Protein AF-A0A833ANK3-F1 (afdb_monomer)

Structure (mmCIF, N/CA/C/O backbone):
data_AF-A0A833ANK3-F1
#
_entry.id   AF-A0A833ANK3-F1
#
loop_
_atom_site.group_PDB
_atom_site.id
_atom_site.type_symbol
_atom_site.label_atom_id
_atom_site.label_alt_id
_atom_site.label_comp_id
_atom_site.label_asym_id
_atom_site.label_entity_id
_atom_site.label_seq_id
_atom_site.pdbx_PDB_ins_code
_atom_site.Cartn_x
_atom_site.Cartn_y
_atom_site.Cartn_z
_atom_site.occupancy
_atom_site.B_iso_or_equiv
_atom_site.auth_seq_id
_atom_site.auth_comp_id
_atom_site.auth_asym_id
_atom_site.auth_atom_id
_atom_site.pdbx_PDB_model_num
ATOM 1 N N . MET A 1 1 ? 8.324 -22.628 -19.603 1.00 64.75 1 MET A N 1
ATOM 2 C CA . MET A 1 1 ? 9.453 -21.740 -19.943 1.00 64.75 1 MET A CA 1
ATOM 3 C C . MET A 1 1 ? 9.564 -21.651 -21.459 1.00 64.75 1 MET A C 1
ATOM 5 O O . MET A 1 1 ? 9.600 -22.682 -22.120 1.00 64.75 1 MET A O 1
ATOM 9 N N . GLY A 1 2 ? 9.442 -20.444 -22.014 1.00 59.75 2 GLY A N 1
ATOM 10 C CA . GLY A 1 2 ? 9.205 -20.197 -23.447 1.00 59.75 2 GLY A CA 1
ATOM 11 C C . GLY A 1 2 ? 8.241 -19.030 -23.718 1.00 59.75 2 GLY A C 1
ATOM 12 O O . GLY A 1 2 ? 8.347 -18.381 -24.750 1.00 59.75 2 GLY A O 1
ATOM 13 N N . HIS A 1 3 ? 7.358 -18.760 -22.753 1.00 78.12 3 HIS A N 1
ATOM 14 C CA . HIS A 1 3 ? 6.391 -17.655 -22.706 1.00 78.12 3 HIS A CA 1
ATOM 15 C C . HIS A 1 3 ? 6.520 -16.878 -21.384 1.00 78.12 3 HIS A C 1
ATOM 17 O O . HIS A 1 3 ? 5.526 -16.417 -20.839 1.00 78.12 3 HIS A O 1
ATOM 23 N N . ASN A 1 4 ? 7.726 -16.854 -20.806 1.00 82.81 4 ASN A N 1
ATOM 24 C CA . ASN A 1 4 ? 7.966 -16.143 -19.554 1.00 82.81 4 ASN A CA 1
ATOM 25 C C . ASN A 1 4 ? 8.195 -14.659 -19.839 1.00 82.81 4 ASN A C 1
ATOM 27 O O . ASN A 1 4 ? 8.885 -14.322 -20.803 1.00 82.81 4 ASN A O 1
ATOM 31 N N . HIS A 1 5 ? 7.655 -13.814 -18.976 1.00 89.88 5 HIS A N 1
ATOM 32 C CA . HIS A 1 5 ? 7.837 -12.374 -19.006 1.00 89.88 5 HIS A CA 1
ATOM 33 C C . HIS A 1 5 ? 8.700 -11.948 -17.811 1.00 89.88 5 HIS A C 1
ATOM 35 O O . HIS A 1 5 ? 8.774 -12.634 -16.792 1.00 89.88 5 HIS A O 1
ATOM 41 N N . ASP A 1 6 ? 9.418 -10.839 -17.956 1.00 92.81 6 ASP A N 1
ATOM 42 C CA . ASP A 1 6 ? 10.279 -10.291 -16.911 1.00 92.81 6 ASP A CA 1
ATOM 43 C C . ASP A 1 6 ? 9.497 -9.317 -16.021 1.00 92.81 6 ASP A C 1
ATOM 45 O O . ASP A 1 6 ? 9.832 -8.136 -15.903 1.00 92.81 6 ASP A O 1
ATOM 49 N N . ASP A 1 7 ? 8.435 -9.838 -15.409 1.00 94.19 7 ASP A N 1
ATOM 50 C CA . ASP A 1 7 ? 7.307 -9.090 -14.851 1.00 94.19 7 ASP A CA 1
ATOM 51 C C . ASP A 1 7 ? 7.031 -9.414 -13.375 1.00 94.19 7 ASP A C 1
ATOM 53 O O . ASP A 1 7 ? 5.949 -9.154 -12.850 1.00 94.19 7 ASP A O 1
ATOM 57 N N . THR A 1 8 ? 8.014 -9.952 -12.647 1.00 95.25 8 THR A N 1
ATOM 58 C CA . THR A 1 8 ? 7.846 -10.208 -11.210 1.00 95.25 8 THR A CA 1
ATOM 59 C C . THR A 1 8 ? 7.427 -8.923 -10.487 1.00 95.25 8 THR A C 1
ATOM 61 O O . THR A 1 8 ? 7.939 -7.836 -10.774 1.00 95.25 8 THR A O 1
ATOM 64 N N . ASN A 1 9 ? 6.486 -9.056 -9.549 1.00 96.44 9 ASN A N 1
ATOM 65 C CA . ASN A 1 9 ? 5.798 -7.960 -8.864 1.00 96.44 9 ASN A CA 1
ATOM 66 C C . ASN A 1 9 ? 4.933 -7.055 -9.762 1.00 96.44 9 ASN A C 1
ATOM 68 O O . ASN A 1 9 ? 4.426 -6.061 -9.245 1.00 96.44 9 ASN A O 1
ATOM 72 N N . SER A 1 10 ? 4.705 -7.370 -11.043 1.00 96.88 10 SER A N 1
ATOM 73 C CA . SER A 1 10 ? 3.759 -6.621 -11.882 1.00 96.88 10 SER A CA 1
ATOM 74 C C . SER A 1 10 ? 2.329 -6.678 -11.327 1.00 96.88 10 SER A C 1
ATOM 76 O O . SER A 1 10 ? 1.998 -7.468 -10.436 1.00 96.88 10 SER A O 1
ATOM 78 N N . PHE A 1 11 ? 1.468 -5.794 -11.823 1.00 97.38 11 PHE A N 1
ATOM 79 C CA . PHE A 1 11 ? 0.066 -5.740 -11.441 1.00 97.38 11 PHE A CA 1
ATOM 80 C C . PHE A 1 11 ? -0.829 -5.321 -12.603 1.00 97.38 11 PHE A C 1
ATOM 82 O O . PHE A 1 11 ? -0.463 -4.524 -13.465 1.00 97.38 11 PHE A O 1
ATOM 89 N N . TYR A 1 12 ? -2.077 -5.772 -12.521 1.00 97.12 12 TYR A N 1
ATOM 90 C CA . TYR A 1 12 ? -3.189 -5.289 -13.326 1.00 97.12 12 TYR A CA 1
ATOM 91 C C . TYR A 1 12 ? -4.228 -4.621 -12.433 1.00 97.12 12 TYR A C 1
ATOM 93 O O . TYR A 1 12 ? -4.448 -5.028 -11.288 1.00 97.12 12 TYR A O 1
ATOM 101 N N . ARG A 1 13 ? -4.959 -3.642 -12.972 1.00 97.25 13 ARG A N 1
ATOM 102 C CA . ARG A 1 13 ? -6.137 -3.078 -12.306 1.00 97.25 13 ARG A CA 1
ATOM 103 C C . ARG A 1 13 ? -7.331 -3.062 -13.244 1.00 97.25 13 ARG A C 1
ATOM 105 O O . ARG A 1 13 ? -7.287 -2.438 -14.292 1.00 97.25 13 ARG A O 1
ATOM 112 N N . PHE A 1 14 ? -8.433 -3.667 -12.808 1.00 96.69 14 PHE A N 1
ATOM 113 C CA . PHE A 1 14 ? -9.702 -3.680 -13.536 1.00 96.69 14 PHE A CA 1
ATOM 114 C C . PHE A 1 14 ? -10.856 -3.138 -12.682 1.00 96.69 14 PHE A C 1
ATOM 116 O O . PHE A 1 14 ? -11.035 -3.556 -11.534 1.00 96.69 14 PHE A O 1
ATOM 123 N N . LYS A 1 15 ? -11.658 -2.217 -13.223 1.00 95.81 15 LYS A N 1
ATOM 124 C CA . LYS A 1 15 ? -12.896 -1.713 -12.597 1.00 95.81 15 LYS A CA 1
ATOM 125 C C . LYS A 1 15 ? -13.817 -1.151 -13.677 1.00 95.81 15 LYS A C 1
ATOM 127 O O . LYS A 1 15 ? -13.347 -0.653 -14.692 1.00 95.81 15 LYS A O 1
ATOM 132 N N . GLY A 1 16 ? -15.129 -1.242 -13.461 1.00 94.69 16 GLY A N 1
ATOM 133 C CA . GLY A 1 16 ? -16.107 -0.595 -14.343 1.00 94.69 16 GLY A CA 1
ATOM 134 C C . GLY A 1 16 ? -16.075 -1.103 -15.788 1.00 94.69 16 GLY A C 1
ATOM 135 O O . GLY A 1 16 ? -16.345 -0.337 -16.701 1.00 94.69 16 GLY A O 1
ATOM 136 N N . GLY A 1 17 ? -15.704 -2.370 -16.008 1.00 96.25 17 GLY A N 1
ATOM 137 C CA . GLY A 1 17 ? -15.599 -2.940 -17.355 1.00 96.25 17 GLY A CA 1
ATOM 138 C C . GLY A 1 17 ? -14.311 -2.581 -18.105 1.00 96.25 17 GLY A C 1
ATOM 139 O O . GLY A 1 17 ? -14.187 -2.942 -19.273 1.00 96.25 17 GLY A O 1
ATOM 140 N N . LYS A 1 18 ? -13.362 -1.886 -17.463 1.00 97.31 18 LYS A N 1
ATOM 141 C CA . LYS A 1 18 ? -12.130 -1.395 -18.090 1.00 97.31 18 LYS A CA 1
ATOM 142 C C . LYS A 1 18 ? -10.874 -1.825 -17.350 1.00 97.31 18 LYS A C 1
ATOM 144 O O . LYS A 1 18 ? -10.850 -1.909 -16.119 1.00 97.31 18 LYS A O 1
ATOM 149 N N . TRP A 1 19 ? -9.813 -2.017 -18.127 1.00 96.75 19 TRP A N 1
ATOM 150 C CA . TRP A 1 19 ? -8.451 -2.114 -17.624 1.00 96.75 19 TRP A CA 1
ATOM 151 C C . TRP A 1 19 ? -7.922 -0.711 -17.330 1.00 96.75 19 TRP A C 1
ATOM 153 O O . TRP A 1 19 ? -7.696 0.093 -18.226 1.00 96.75 19 TRP A O 1
ATOM 163 N N . LEU A 1 20 ? -7.790 -0.421 -16.043 1.00 97.75 20 LEU A N 1
ATOM 164 C CA . LEU A 1 20 ? -7.330 0.844 -15.488 1.00 97.75 20 LEU A CA 1
ATOM 165 C C . LEU A 1 20 ? -5.805 0.958 -15.486 1.00 97.75 20 LEU A C 1
ATOM 167 O O . LEU A 1 20 ? -5.268 2.008 -15.814 1.00 97.75 20 LEU A O 1
ATOM 171 N N . ALA A 1 21 ? -5.137 -0.128 -15.106 1.00 97.38 21 ALA A N 1
ATOM 172 C CA . ALA A 1 21 ? -3.721 -0.363 -15.345 1.00 97.38 21 ALA A CA 1
ATOM 173 C C . ALA A 1 21 ? -3.625 -1.722 -16.023 1.00 97.38 21 ALA A C 1
ATOM 175 O O . ALA A 1 21 ? -4.237 -2.694 -15.565 1.00 97.38 21 ALA A O 1
ATOM 176 N N . THR A 1 22 ? -2.912 -1.764 -17.132 1.00 94.69 22 THR A N 1
ATOM 177 C CA . THR A 1 22 ? -2.764 -2.960 -17.956 1.00 94.69 22 THR A CA 1
ATOM 178 C C . THR A 1 22 ? -1.310 -3.117 -18.328 1.00 94.69 22 THR A C 1
ATOM 180 O O . THR A 1 22 ? -0.510 -2.234 -18.078 1.00 94.69 22 THR A O 1
ATOM 183 N N . GLU A 1 23 ? -0.971 -4.234 -18.921 1.00 91.25 23 GLU A N 1
ATOM 184 C CA . GLU A 1 23 ? 0.260 -4.443 -19.666 1.00 91.25 23 GLU A CA 1
ATOM 185 C C . GLU A 1 23 ? -0.141 -5.183 -20.945 1.00 91.25 23 GLU A C 1
ATOM 187 O O . GLU A 1 23 ? -1.311 -5.565 -21.108 1.00 91.25 23 GLU A O 1
ATOM 192 N N . ARG A 1 24 ? 0.768 -5.302 -21.911 1.00 80.56 24 ARG A N 1
ATOM 193 C CA . ARG A 1 24 ? 0.488 -6.067 -23.127 1.00 80.56 24 ARG A CA 1
ATOM 194 C C . ARG A 1 24 ? 1.376 -7.293 -23.159 1.00 80.56 24 ARG A C 1
ATOM 196 O O . ARG A 1 24 ? 2.585 -7.185 -23.291 1.00 80.56 24 ARG A O 1
ATOM 203 N N . GLU A 1 25 ? 0.739 -8.451 -23.125 1.00 77.94 25 GLU A N 1
ATOM 204 C CA . GLU A 1 25 ? 1.410 -9.739 -23.248 1.00 77.94 25 GLU A CA 1
ATOM 205 C C . GLU A 1 25 ? 1.502 -10.161 -24.722 1.00 77.94 25 GLU A C 1
ATOM 207 O O . GLU A 1 25 ? 0.636 -9.837 -25.547 1.00 77.94 25 GLU A O 1
ATOM 212 N N . GLY A 1 26 ? 2.558 -10.889 -25.081 1.00 76.88 26 GLY A N 1
ATOM 213 C CA . GLY A 1 26 ? 2.756 -11.358 -26.447 1.00 76.88 26 GLY A CA 1
ATOM 214 C C . GLY A 1 26 ? 4.197 -11.736 -26.764 1.00 76.88 26 GLY A C 1
ATOM 215 O O . GLY A 1 26 ? 5.122 -11.485 -25.999 1.00 76.88 26 GLY A O 1
ATOM 216 N N . ILE A 1 27 ? 4.389 -12.345 -27.935 1.00 76.00 27 ILE A N 1
ATOM 217 C CA . ILE A 1 27 ? 5.720 -12.721 -28.421 1.00 76.00 27 ILE A CA 1
ATOM 218 C C . ILE A 1 27 ? 6.562 -11.452 -28.616 1.00 76.00 27 ILE A C 1
ATOM 220 O O . ILE A 1 27 ? 6.171 -10.578 -29.389 1.00 76.00 27 ILE A O 1
ATOM 224 N N . GLY A 1 28 ? 7.720 -11.393 -27.952 1.00 79.31 28 GLY A N 1
ATOM 225 C CA . GLY A 1 28 ? 8.652 -10.262 -28.014 1.00 79.31 28 GLY A CA 1
ATOM 226 C C . GLY A 1 28 ? 8.240 -9.046 -27.180 1.00 79.31 28 GLY A C 1
ATOM 227 O O . GLY A 1 28 ? 8.749 -7.961 -27.435 1.00 79.31 28 GLY A O 1
ATOM 228 N N . LEU A 1 29 ? 7.291 -9.208 -26.249 1.00 86.12 29 LEU A N 1
ATOM 229 C CA . LEU A 1 29 ? 6.847 -8.184 -25.289 1.00 86.12 29 LEU A CA 1
ATOM 230 C C . LEU A 1 29 ? 7.138 -8.617 -23.851 1.00 86.12 29 LEU A C 1
ATOM 232 O O . LEU A 1 29 ? 6.321 -8.462 -22.952 1.00 86.12 29 LEU A O 1
ATOM 236 N N . ASP A 1 30 ? 8.273 -9.267 -23.676 1.00 88.88 30 ASP A N 1
ATOM 237 C CA . ASP A 1 30 ? 8.653 -10.015 -22.490 1.00 88.88 30 ASP A CA 1
ATOM 238 C C . ASP A 1 30 ? 9.669 -9.275 -21.611 1.00 88.88 30 ASP A C 1
ATOM 240 O O . ASP A 1 30 ? 10.015 -9.752 -20.530 1.00 88.88 30 ASP A O 1
ATOM 244 N N . GLU A 1 31 ? 10.114 -8.103 -22.062 1.00 92.06 31 GLU A N 1
ATOM 245 C CA . GLU A 1 31 ? 11.032 -7.220 -21.355 1.00 92.06 31 GLU A CA 1
ATOM 246 C C . GLU A 1 31 ? 10.314 -6.399 -20.275 1.00 92.06 31 GLU A C 1
ATOM 248 O O . GLU A 1 31 ? 9.248 -5.825 -20.496 1.00 92.06 31 GLU A O 1
ATOM 253 N N . THR A 1 32 ? 10.959 -6.256 -19.115 1.00 95.50 32 THR A N 1
ATOM 254 C CA . THR A 1 32 ? 10.437 -5.564 -17.921 1.00 95.50 32 THR A CA 1
ATOM 255 C C . THR A 1 32 ? 9.866 -4.177 -18.177 1.00 95.50 32 THR A C 1
ATOM 257 O O . THR A 1 32 ? 8.938 -3.766 -17.486 1.00 95.50 32 THR A O 1
ATOM 260 N N . HIS A 1 33 ? 10.408 -3.440 -19.148 1.00 95.12 33 HIS A N 1
ATOM 261 C CA . HIS A 1 33 ? 9.977 -2.070 -19.394 1.00 95.12 33 HIS A CA 1
ATOM 262 C C . HIS A 1 33 ? 8.506 -1.978 -19.836 1.00 95.12 33 HIS A C 1
ATOM 264 O O . HIS A 1 33 ? 7.890 -0.955 -19.564 1.00 95.12 33 HIS A O 1
ATOM 270 N N . GLY A 1 34 ? 7.949 -3.046 -20.429 1.00 94.56 34 GLY A N 1
ATOM 271 C CA . GLY A 1 34 ? 6.541 -3.150 -20.829 1.00 94.56 34 GLY A CA 1
ATOM 272 C C . GLY A 1 34 ? 5.591 -3.635 -19.724 1.00 94.56 34 GLY A C 1
ATOM 273 O O . GLY A 1 34 ? 4.421 -3.905 -20.004 1.00 94.56 34 GLY A O 1
ATOM 274 N N . HIS A 1 35 ? 6.080 -3.757 -18.485 1.00 96.44 35 HIS A N 1
ATOM 275 C CA . HIS A 1 35 ? 5.351 -4.298 -17.337 1.00 96.44 35 HIS A CA 1
ATOM 276 C C . HIS A 1 35 ? 5.207 -3.277 -16.204 1.00 96.44 35 HIS A C 1
ATOM 278 O O . HIS A 1 35 ? 6.014 -2.359 -16.050 1.00 96.44 35 HIS A O 1
ATOM 284 N N . ASN A 1 36 ? 4.182 -3.437 -15.364 1.00 97.69 36 ASN A N 1
ATOM 285 C CA . ASN A 1 36 ? 3.890 -2.519 -14.254 1.00 97.69 36 ASN A CA 1
ATOM 286 C C . ASN A 1 36 ? 4.770 -2.798 -13.020 1.00 97.69 36 ASN A C 1
ATOM 288 O O . ASN A 1 36 ? 4.296 -3.152 -11.935 1.00 97.69 36 ASN A O 1
ATOM 292 N N . THR A 1 37 ? 6.083 -2.677 -13.191 1.00 97.38 37 THR A N 1
ATOM 293 C CA . THR A 1 37 ? 7.108 -3.053 -12.205 1.00 97.38 37 THR A CA 1
ATOM 294 C C . THR A 1 37 ? 8.236 -2.007 -12.166 1.00 97.38 37 THR A C 1
ATOM 296 O O . THR A 1 37 ? 7.964 -0.819 -12.340 1.00 97.38 37 THR A O 1
ATOM 299 N N . LEU A 1 38 ? 9.471 -2.399 -11.849 1.00 98.19 38 LEU A N 1
ATOM 300 C CA . LEU A 1 38 ? 10.621 -1.507 -11.679 1.00 98.19 38 LEU A CA 1
ATOM 301 C C . LEU A 1 38 ? 11.673 -1.698 -12.786 1.00 98.19 38 LEU A C 1
ATOM 303 O O . LEU A 1 38 ? 11.928 -2.820 -13.214 1.00 98.19 38 LEU A O 1
ATOM 307 N N . LEU A 1 39 ? 12.345 -0.615 -13.185 1.00 98.44 39 LEU A N 1
ATOM 308 C CA . LEU A 1 39 ? 13.675 -0.669 -13.811 1.00 98.44 39 LEU A CA 1
ATOM 309 C C . LEU A 1 39 ? 14.718 -0.130 -12.834 1.00 98.44 39 LEU A C 1
ATOM 311 O O . LEU A 1 39 ? 14.436 0.788 -12.058 1.00 98.44 39 LEU A O 1
ATOM 315 N N . ILE A 1 40 ? 15.926 -0.688 -12.900 1.00 98.62 40 ILE A N 1
ATOM 316 C CA . ILE A 1 40 ? 17.071 -0.264 -12.088 1.00 98.62 40 ILE A CA 1
ATOM 317 C C . ILE A 1 40 ? 18.257 -0.021 -13.017 1.00 98.62 40 ILE A C 1
ATOM 319 O O . ILE A 1 40 ? 18.628 -0.907 -13.781 1.00 98.62 40 ILE A O 1
ATOM 323 N N . ASP A 1 41 ? 18.826 1.185 -13.004 1.00 98.38 41 ASP A N 1
ATOM 324 C CA . ASP A 1 41 ? 19.857 1.630 -13.957 1.00 98.38 41 ASP A CA 1
ATOM 325 C C . ASP A 1 41 ? 19.446 1.463 -15.433 1.00 98.38 41 ASP A C 1
ATOM 327 O O . ASP A 1 41 ? 20.267 1.157 -16.301 1.00 98.38 41 ASP A O 1
ATOM 331 N N . GLY A 1 42 ? 18.149 1.623 -15.721 1.00 97.25 42 GLY A N 1
ATOM 332 C CA . GLY A 1 42 ? 17.562 1.371 -17.041 1.00 97.25 42 GLY A CA 1
ATOM 333 C C . GLY A 1 42 ? 17.528 -0.108 -17.448 1.00 97.25 42 GLY A C 1
ATOM 334 O O . GLY A 1 42 ? 17.177 -0.418 -18.585 1.00 97.25 42 GLY A O 1
ATOM 335 N N . GLN A 1 43 ? 17.889 -1.026 -16.548 1.00 97.50 43 GLN A N 1
ATOM 336 C CA . GLN A 1 43 ? 17.875 -2.467 -16.775 1.00 97.50 43 GLN A CA 1
ATOM 337 C C . GLN A 1 43 ? 16.620 -3.106 -16.171 1.00 97.50 43 GLN A C 1
ATOM 339 O O . GLN A 1 43 ? 16.171 -2.745 -15.079 1.00 97.50 43 GLN A O 1
ATOM 344 N N . GLY A 1 44 ? 16.069 -4.076 -16.903 1.00 95.81 44 GLY A N 1
ATOM 345 C CA . GLY A 1 44 ? 14.973 -4.928 -16.453 1.00 95.81 44 GLY A CA 1
ATOM 346 C C . GLY A 1 44 ? 15.425 -6.059 -15.534 1.00 95.81 44 GLY A C 1
ATOM 347 O O . GLY A 1 44 ? 16.575 -6.120 -15.100 1.00 95.81 44 GLY A O 1
ATOM 348 N N . GLN A 1 45 ? 14.508 -6.974 -15.249 1.00 95.69 45 GLN A N 1
ATOM 349 C CA . GLN A 1 45 ? 14.767 -8.161 -14.450 1.00 95.69 45 GLN A CA 1
ATOM 350 C C . GLN A 1 45 ? 15.686 -9.148 -15.179 1.00 95.69 45 GLN A C 1
ATOM 352 O O . GLN A 1 45 ? 15.804 -9.162 -16.401 1.00 95.69 45 GLN A O 1
ATOM 357 N N . TYR A 1 46 ? 16.346 -9.993 -14.395 1.00 92.56 46 TYR A N 1
ATOM 358 C CA . TYR A 1 46 ? 17.250 -11.028 -14.847 1.00 92.56 46 TYR A CA 1
ATOM 359 C C . TYR A 1 46 ? 16.551 -11.978 -15.815 1.00 92.56 46 TYR A C 1
ATOM 361 O O . TYR A 1 46 ? 15.609 -12.689 -15.453 1.00 92.56 46 TYR A O 1
ATOM 369 N N . ARG A 1 47 ? 17.108 -12.065 -17.018 1.00 87.19 47 ARG A N 1
ATOM 370 C CA . ARG A 1 47 ? 16.770 -13.075 -18.009 1.00 87.19 47 ARG A CA 1
ATOM 371 C C . ARG A 1 47 ? 18.037 -13.812 -18.437 1.00 87.19 47 ARG A C 1
ATOM 373 O O . ARG A 1 47 ? 19.007 -13.158 -18.830 1.00 87.19 47 ARG A O 1
ATOM 380 N N . PRO A 1 48 ? 18.049 -15.152 -18.403 1.00 81.75 48 PRO A N 1
ATOM 381 C CA . PRO A 1 48 ? 19.169 -15.914 -18.932 1.00 81.75 48 PRO A CA 1
ATOM 382 C C . PRO A 1 48 ? 19.347 -15.704 -20.446 1.00 81.75 48 PRO A C 1
ATOM 384 O O . PRO A 1 48 ? 18.382 -15.686 -21.212 1.00 81.75 48 PRO A O 1
ATOM 387 N N . VAL A 1 49 ? 20.599 -15.501 -20.874 1.00 73.06 49 VAL A N 1
ATOM 388 C CA . VAL A 1 49 ? 20.966 -15.098 -22.250 1.00 73.06 49 VAL A CA 1
ATOM 389 C C . VAL A 1 49 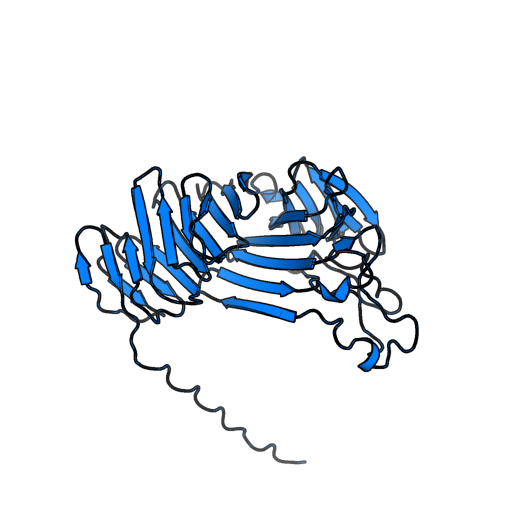? 20.874 -16.264 -23.242 1.00 73.06 49 VAL A C 1
ATOM 391 O O . VAL A 1 49 ? 20.607 -16.061 -24.426 1.00 73.06 49 VAL A O 1
ATOM 394 N N . ALA A 1 50 ? 21.088 -17.490 -22.770 1.00 66.06 50 ALA A N 1
ATOM 395 C CA . ALA A 1 50 ? 20.930 -18.717 -23.538 1.00 66.06 50 ALA A CA 1
ATOM 396 C C . ALA A 1 50 ? 19.819 -19.555 -22.888 1.00 66.06 50 ALA A C 1
ATOM 398 O O . ALA A 1 50 ? 19.425 -19.276 -21.772 1.00 66.06 50 ALA A O 1
ATOM 399 N N . HIS A 1 51 ? 19.232 -20.512 -23.606 1.00 64.75 51 HIS A N 1
ATOM 400 C CA . HIS A 1 51 ? 18.383 -21.544 -22.996 1.00 64.75 51 HIS A CA 1
ATOM 401 C C . HIS A 1 51 ? 17.274 -21.077 -22.021 1.00 64.75 51 HIS A C 1
ATOM 403 O O . HIS A 1 51 ? 16.897 -21.830 -21.134 1.00 64.75 51 HIS A O 1
ATOM 409 N N . TYR A 1 52 ? 16.619 -19.925 -22.249 1.00 66.50 52 TYR A N 1
ATOM 410 C CA . TYR A 1 52 ? 15.459 -19.427 -21.463 1.00 66.50 52 TYR A CA 1
ATOM 411 C C . TYR A 1 52 ? 14.250 -20.397 -21.367 1.00 66.50 52 TYR A C 1
ATOM 413 O O . TYR A 1 52 ? 13.207 -20.083 -20.787 1.00 66.50 52 TYR A O 1
ATOM 421 N N . ARG A 1 53 ? 14.350 -21.569 -22.000 1.00 71.06 53 ARG A N 1
ATOM 422 C CA . ARG A 1 53 ? 13.403 -22.686 -21.948 1.00 71.06 53 ARG A CA 1
ATOM 423 C C . ARG A 1 53 ? 13.776 -23.738 -20.897 1.00 71.06 53 ARG A C 1
ATOM 425 O O . ARG A 1 53 ? 12.956 -24.611 -20.627 1.00 71.06 53 ARG A O 1
ATOM 432 N N . GLU A 1 54 ? 14.969 -23.659 -20.322 1.00 76.31 54 GLU A N 1
ATOM 433 C CA . GLU A 1 54 ? 15.502 -24.568 -19.313 1.00 76.31 54 GLU A CA 1
ATOM 434 C C . GLU A 1 54 ? 15.270 -23.960 -17.926 1.00 76.31 54 GLU A C 1
ATOM 436 O O . GLU A 1 54 ? 15.577 -22.795 -17.682 1.00 76.31 54 GLU A O 1
ATOM 441 N N . ALA A 1 55 ? 14.642 -24.725 -17.030 1.00 76.25 55 ALA A N 1
ATOM 442 C CA . ALA A 1 55 ? 14.249 -24.232 -15.709 1.00 76.25 55 ALA A CA 1
ATOM 443 C C . ALA A 1 55 ? 15.462 -23.954 -14.806 1.00 76.25 55 ALA A C 1
ATOM 445 O O . ALA A 1 55 ? 15.432 -23.006 -14.026 1.00 76.25 55 ALA A O 1
ATOM 446 N N . ASP A 1 56 ? 16.529 -24.739 -14.960 1.00 81.62 56 ASP A N 1
ATOM 447 C CA . ASP A 1 56 ? 17.731 -24.681 -14.122 1.00 81.62 56 ASP A CA 1
ATOM 448 C C . ASP A 1 56 ? 18.435 -23.315 -14.205 1.00 81.62 56 ASP A C 1
ATOM 450 O O . ASP A 1 56 ? 19.034 -22.862 -13.234 1.00 81.62 56 ASP A O 1
ATOM 454 N N . GLU A 1 57 ? 18.310 -22.594 -15.325 1.00 77.62 57 GLU A N 1
ATOM 455 C CA . GLU A 1 57 ? 18.900 -21.254 -15.464 1.00 77.62 57 GLU A CA 1
ATOM 456 C C . GLU A 1 57 ? 18.160 -20.168 -14.663 1.00 77.62 57 GLU A C 1
ATOM 458 O O . GLU A 1 57 ? 18.709 -19.095 -14.406 1.00 77.62 57 GLU A O 1
ATOM 463 N N . PHE A 1 58 ? 16.927 -20.442 -14.233 1.00 80.06 58 PHE A N 1
ATOM 464 C CA . PHE A 1 58 ? 16.146 -19.546 -13.381 1.00 80.06 58 PHE A CA 1
ATOM 465 C C . PHE A 1 58 ? 16.265 -19.897 -11.898 1.00 80.06 58 PHE A C 1
ATOM 467 O O . PHE A 1 58 ? 15.773 -19.133 -11.062 1.00 80.06 58 PHE A O 1
ATOM 474 N N . GLU A 1 59 ? 16.943 -20.996 -11.550 1.00 85.56 59 GLU A N 1
ATOM 475 C CA . GLU A 1 59 ? 17.079 -21.435 -10.167 1.00 85.56 59 GLU A CA 1
ATOM 476 C C . GLU A 1 59 ? 17.705 -20.329 -9.301 1.00 85.56 59 GLU A C 1
ATOM 478 O O . GLU A 1 59 ? 18.752 -19.743 -9.607 1.00 85.56 59 GLU A O 1
ATOM 483 N N . GLY A 1 60 ? 17.009 -19.992 -8.215 1.00 86.06 60 GLY A N 1
ATOM 484 C CA . GLY A 1 60 ? 17.418 -18.926 -7.305 1.00 86.06 60 GLY A CA 1
ATOM 485 C C . GLY A 1 60 ? 17.276 -17.511 -7.872 1.00 86.06 60 GLY A C 1
ATOM 486 O O . GLY A 1 60 ? 17.774 -16.579 -7.248 1.00 86.06 60 GLY A O 1
ATOM 487 N N . SER A 1 61 ? 16.621 -17.329 -9.025 1.00 87.56 61 SER A N 1
ATOM 488 C CA . SER A 1 61 ? 16.261 -16.010 -9.567 1.00 87.56 61 SER A CA 1
ATOM 489 C C . SER A 1 61 ? 14.816 -15.606 -9.267 1.00 87.56 61 SER A C 1
ATOM 491 O O . SER A 1 61 ? 14.509 -14.421 -9.328 1.00 87.56 61 SER A O 1
ATOM 493 N N . ASP A 1 62 ? 13.947 -16.559 -8.922 1.00 87.81 62 ASP A N 1
ATOM 494 C CA . ASP A 1 62 ? 12.509 -16.330 -8.779 1.00 87.81 62 ASP A CA 1
ATOM 495 C C . ASP A 1 62 ? 12.158 -15.309 -7.692 1.00 87.81 62 ASP A C 1
ATOM 497 O O . ASP A 1 62 ? 12.789 -15.232 -6.630 1.00 87.81 62 ASP A O 1
ATOM 501 N N . GLY A 1 63 ? 11.094 -14.550 -7.954 1.00 92.69 63 GLY A N 1
ATOM 502 C CA . GLY A 1 63 ? 10.387 -13.837 -6.902 1.00 92.69 63 GLY A CA 1
ATOM 503 C C . GLY A 1 63 ? 9.465 -14.765 -6.119 1.00 92.69 63 GLY A C 1
ATOM 504 O O . GLY A 1 63 ? 9.087 -15.840 -6.583 1.00 92.69 63 GLY A O 1
ATOM 505 N N . PHE A 1 64 ? 9.069 -14.345 -4.922 1.00 95.38 64 PHE A N 1
ATOM 506 C CA . PHE A 1 64 ? 8.160 -15.128 -4.090 1.00 95.38 64 PHE A CA 1
ATOM 507 C C . PHE A 1 64 ? 7.265 -14.243 -3.231 1.00 95.38 64 PHE A C 1
ATOM 509 O O . PHE A 1 64 ? 7.653 -13.165 -2.778 1.00 95.38 64 PHE A O 1
ATOM 516 N N . ILE A 1 65 ? 6.057 -14.738 -2.971 1.00 97.56 65 ILE A N 1
ATOM 517 C CA . ILE A 1 65 ? 5.131 -14.131 -2.017 1.00 97.56 65 ILE A CA 1
ATOM 518 C C . ILE A 1 65 ? 5.677 -14.368 -0.607 1.00 97.56 65 ILE A C 1
ATOM 520 O O . ILE A 1 65 ? 5.906 -15.506 -0.202 1.00 97.56 65 ILE A O 1
ATOM 524 N N . GLN A 1 66 ? 5.870 -13.290 0.144 1.00 95.75 66 GLN A N 1
ATOM 525 C CA . GLN A 1 66 ? 6.346 -13.321 1.525 1.00 95.75 66 GLN A CA 1
ATOM 526 C C . GLN A 1 66 ? 5.184 -13.460 2.510 1.00 95.75 66 GLN A C 1
ATOM 528 O O . GLN A 1 66 ? 5.271 -14.216 3.478 1.00 95.75 66 GLN A O 1
ATOM 533 N N . ARG A 1 67 ? 4.088 -12.730 2.276 1.00 95.12 67 ARG A N 1
ATOM 534 C CA . ARG A 1 67 ? 2.932 -12.698 3.177 1.00 95.12 67 ARG A CA 1
ATOM 535 C C . ARG A 1 67 ? 1.664 -12.356 2.412 1.00 95.12 67 ARG A C 1
ATOM 537 O O . ARG A 1 67 ? 1.687 -11.572 1.470 1.00 95.12 67 ARG A O 1
ATOM 544 N N . THR A 1 68 ? 0.548 -12.912 2.867 1.00 97.00 68 THR A N 1
ATOM 545 C CA . THR A 1 68 ? -0.793 -12.462 2.495 1.00 97.00 68 THR A CA 1
ATOM 546 C C . THR A 1 68 ? -1.641 -12.300 3.747 1.00 97.00 68 THR A C 1
ATOM 548 O O . THR A 1 68 ? -1.399 -12.963 4.759 1.00 97.00 68 THR A O 1
ATOM 551 N N . ALA A 1 69 ? -2.625 -11.413 3.680 1.00 96.00 69 ALA A N 1
ATOM 552 C CA . ALA A 1 69 ? -3.688 -11.327 4.662 1.00 96.00 69 ALA A CA 1
ATOM 553 C C . ALA A 1 69 ? -4.994 -10.877 4.008 1.00 96.00 69 ALA A C 1
ATOM 555 O O . ALA A 1 69 ? -4.994 -10.103 3.053 1.00 96.00 69 ALA A O 1
ATOM 556 N N . ASN A 1 70 ? -6.106 -11.360 4.552 1.00 95.81 70 ASN A N 1
ATOM 557 C CA . ASN A 1 70 ? -7.451 -11.062 4.087 1.00 95.81 70 ASN A CA 1
ATOM 558 C C . ASN A 1 70 ? -8.359 -10.896 5.306 1.00 95.81 70 ASN A C 1
ATOM 560 O O . ASN A 1 70 ? -8.480 -11.804 6.127 1.00 95.81 70 ASN A O 1
ATOM 564 N N . THR A 1 71 ? -8.986 -9.733 5.425 1.00 96.62 71 THR A N 1
ATOM 565 C CA . THR A 1 71 ? -9.975 -9.431 6.467 1.00 96.62 71 THR A CA 1
ATOM 566 C C . THR A 1 71 ? -11.229 -8.835 5.821 1.00 96.62 71 THR A C 1
ATOM 568 O O . THR A 1 71 ? -11.388 -8.901 4.601 1.00 96.62 71 THR A O 1
ATOM 571 N N . ALA A 1 72 ? -12.171 -8.293 6.597 1.00 96.50 72 ALA A N 1
ATOM 572 C CA . ALA A 1 72 ? -13.443 -7.808 6.056 1.00 96.50 72 ALA A CA 1
ATOM 573 C C . ALA A 1 72 ? -13.279 -6.600 5.121 1.00 96.50 72 ALA A C 1
ATOM 575 O O . ALA A 1 72 ? -13.904 -6.549 4.060 1.00 96.50 72 ALA A O 1
ATOM 576 N N . HIS A 1 73 ? -12.401 -5.662 5.469 1.00 98.12 73 HIS A N 1
ATOM 577 C CA . HIS A 1 73 ? -12.221 -4.407 4.740 1.00 98.12 73 HIS A CA 1
ATOM 578 C C . HIS A 1 73 ? -10.835 -4.249 4.112 1.00 98.12 73 HIS A C 1
ATOM 580 O O . HIS A 1 73 ? -10.638 -3.298 3.357 1.00 98.12 73 HIS A O 1
ATOM 586 N N . PHE A 1 74 ? -9.905 -5.172 4.364 1.00 98.44 74 PHE A N 1
ATOM 587 C CA . PHE A 1 74 ? -8.535 -5.071 3.870 1.00 98.44 74 PHE A CA 1
ATOM 588 C C . PHE A 1 74 ? -8.055 -6.371 3.212 1.00 98.44 74 PHE A C 1
ATOM 590 O O . PHE A 1 74 ? -8.402 -7.476 3.641 1.00 98.44 74 PHE A O 1
ATOM 597 N N . ASP A 1 75 ? -7.243 -6.223 2.164 1.00 98.31 75 ASP A N 1
ATOM 598 C CA . ASP A 1 75 ? -6.311 -7.254 1.696 1.00 98.31 75 ASP A CA 1
ATOM 599 C C . ASP A 1 75 ? -4.892 -6.727 1.808 1.00 98.31 75 ASP A C 1
ATOM 601 O O . ASP A 1 75 ? -4.643 -5.544 1.576 1.00 98.31 75 ASP A O 1
ATOM 605 N N . TYR A 1 76 ? -3.957 -7.622 2.085 1.00 98.31 76 TYR A N 1
ATOM 606 C CA . TYR A 1 76 ? -2.539 -7.327 2.037 1.00 98.31 76 TYR A CA 1
ATOM 607 C C . TYR A 1 76 ? -1.786 -8.443 1.323 1.00 98.31 76 TYR A C 1
ATOM 609 O O . TYR A 1 76 ? -2.071 -9.626 1.523 1.00 98.31 76 TYR A O 1
ATOM 617 N N . ILE A 1 77 ? -0.789 -8.067 0.532 1.00 98.19 77 ILE A N 1
ATOM 618 C CA . ILE A 1 77 ? 0.211 -8.980 -0.015 1.00 98.19 77 ILE A CA 1
ATOM 619 C C . ILE A 1 77 ? 1.583 -8.318 0.031 1.00 98.19 77 ILE A C 1
ATOM 621 O O . ILE A 1 77 ? 1.705 -7.130 -0.254 1.00 98.19 77 ILE A O 1
ATOM 625 N N . SER A 1 78 ? 2.616 -9.087 0.353 1.00 97.75 78 SER A N 1
ATOM 626 C CA . SER A 1 78 ? 4.001 -8.697 0.115 1.00 97.75 78 SER A CA 1
ATOM 627 C C . SER A 1 78 ? 4.739 -9.755 -0.680 1.00 97.75 78 SER A C 1
ATOM 629 O O . SER A 1 78 ? 4.505 -10.956 -0.513 1.00 97.75 78 SER A O 1
ATOM 631 N N . ALA A 1 79 ? 5.623 -9.305 -1.560 1.00 98.25 79 ALA A N 1
ATOM 632 C CA . ALA A 1 79 ? 6.403 -10.159 -2.433 1.00 98.25 79 ALA A CA 1
ATOM 633 C C . ALA A 1 79 ? 7.818 -9.607 -2.633 1.00 98.25 79 ALA A C 1
ATOM 635 O O . ALA A 1 79 ? 8.032 -8.400 -2.784 1.00 98.25 79 ALA A O 1
ATOM 636 N N . ASN A 1 80 ? 8.783 -10.521 -2.656 1.00 98.12 80 ASN A N 1
ATOM 637 C CA . ASN A 1 80 ? 10.189 -10.233 -2.886 1.00 98.12 80 ASN A CA 1
ATOM 638 C C . ASN A 1 80 ? 10.547 -10.523 -4.344 1.00 98.12 80 ASN A C 1
ATOM 640 O O . ASN A 1 80 ? 10.280 -11.616 -4.837 1.00 98.12 80 ASN A O 1
ATOM 644 N N . ALA A 1 81 ? 11.192 -9.562 -4.996 1.00 97.88 81 ALA A N 1
ATOM 645 C CA . ALA A 1 81 ? 11.742 -9.679 -6.341 1.00 97.88 81 ALA A CA 1
ATOM 646 C C . ALA A 1 81 ? 13.268 -9.484 -6.365 1.00 97.88 81 ALA A C 1
ATOM 648 O O . ALA A 1 81 ? 13.834 -9.319 -7.439 1.00 97.88 81 ALA A O 1
ATOM 649 N N . THR A 1 82 ? 13.962 -9.493 -5.219 1.00 97.75 82 THR A N 1
ATOM 650 C CA . THR A 1 82 ? 15.400 -9.162 -5.135 1.00 97.75 82 THR A CA 1
ATOM 651 C C . THR A 1 82 ? 16.233 -9.979 -6.119 1.00 97.75 82 THR A C 1
ATOM 653 O O . THR A 1 82 ? 17.056 -9.434 -6.852 1.00 97.75 82 THR A O 1
ATOM 656 N N . ASN A 1 83 ? 15.997 -11.290 -6.175 1.00 95.94 83 ASN A N 1
ATOM 657 C CA . ASN A 1 83 ? 16.782 -12.195 -7.011 1.00 95.94 83 ASN A CA 1
ATOM 658 C C . ASN A 1 83 ? 16.543 -11.995 -8.516 1.00 95.94 83 ASN A C 1
ATOM 660 O O . ASN A 1 83 ? 17.401 -12.349 -9.327 1.00 95.94 83 ASN A O 1
ATOM 664 N N . ARG A 1 84 ? 15.4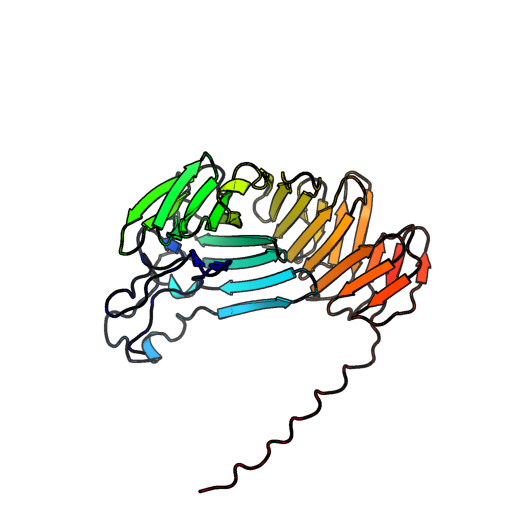36 -11.342 -8.886 1.00 95.75 84 ARG A N 1
ATOM 665 C CA . ARG A 1 84 ? 15.163 -10.896 -10.253 1.00 95.75 84 ARG A CA 1
ATOM 666 C C . ARG A 1 84 ? 15.998 -9.680 -10.644 1.00 95.75 84 ARG A C 1
ATOM 668 O O . ARG A 1 84 ? 15.998 -9.325 -11.806 1.00 95.75 84 ARG A O 1
ATOM 675 N N . TYR A 1 85 ? 16.757 -9.077 -9.733 1.00 96.88 85 TYR A N 1
ATOM 676 C CA . TYR A 1 85 ? 17.709 -7.999 -10.032 1.00 96.88 85 TYR A CA 1
ATOM 677 C C . TYR A 1 85 ? 19.148 -8.379 -9.651 1.00 96.88 85 TYR A C 1
ATOM 679 O O . TYR A 1 85 ? 19.991 -7.513 -9.443 1.00 96.88 85 TYR A O 1
ATOM 687 N N . ARG A 1 86 ? 19.460 -9.682 -9.567 1.00 94.19 86 ARG A N 1
ATOM 688 C CA . ARG A 1 86 ? 20.774 -10.219 -9.151 1.00 94.19 86 ARG A CA 1
ATOM 689 C C . ARG A 1 86 ? 21.972 -9.760 -9.994 1.00 94.19 86 ARG A C 1
ATOM 691 O O . ARG A 1 86 ? 23.111 -9.887 -9.556 1.00 94.19 86 ARG A O 1
ATOM 698 N N . GLN A 1 87 ? 21.727 -9.300 -11.215 1.00 94.50 87 GLN A N 1
ATOM 699 C CA . GLN A 1 87 ? 22.727 -8.738 -12.121 1.00 94.50 87 GLN A CA 1
ATOM 700 C C . GLN A 1 87 ? 23.115 -7.299 -11.758 1.00 94.50 87 GLN A C 1
ATOM 702 O O . GLN A 1 87 ? 24.162 -6.832 -12.201 1.00 94.50 87 GLN A O 1
ATOM 707 N N . ILE A 1 88 ? 22.292 -6.607 -10.965 1.00 97.00 88 ILE A N 1
ATOM 708 C CA . ILE A 1 88 ? 22.557 -5.249 -10.496 1.00 97.00 88 ILE A CA 1
ATOM 709 C C . ILE A 1 88 ? 23.476 -5.325 -9.265 1.00 97.00 88 ILE A C 1
ATOM 711 O O . ILE A 1 88 ? 23.104 -5.948 -8.263 1.00 97.00 88 ILE A O 1
ATOM 715 N N . PRO A 1 89 ? 24.682 -4.727 -9.310 1.00 96.62 89 PRO A N 1
ATOM 716 C CA . PRO A 1 89 ? 25.624 -4.773 -8.197 1.00 96.62 89 PRO A CA 1
ATOM 717 C C . PRO A 1 89 ? 25.030 -4.217 -6.903 1.00 96.62 89 PRO A C 1
ATOM 719 O O . PRO A 1 89 ? 24.308 -3.231 -6.908 1.00 96.62 89 PRO A O 1
ATOM 722 N N . GLY A 1 90 ? 25.338 -4.848 -5.771 1.00 97.12 90 GLY A N 1
ATOM 723 C CA . GLY A 1 90 ? 24.987 -4.312 -4.455 1.00 97.12 90 GLY A CA 1
ATOM 724 C C . GLY A 1 90 ? 23.503 -4.375 -4.073 1.00 97.12 90 GLY A C 1
ATOM 725 O O . GLY A 1 90 ? 23.185 -3.948 -2.963 1.00 97.12 90 GLY A O 1
ATOM 726 N N . MET A 1 91 ? 22.612 -4.917 -4.910 1.00 97.94 91 MET A N 1
ATOM 727 C CA . MET A 1 91 ? 21.185 -5.050 -4.597 1.00 97.94 91 MET A CA 1
ATOM 728 C C . MET A 1 91 ? 20.949 -5.960 -3.379 1.00 97.94 91 MET A C 1
ATOM 730 O O . MET A 1 91 ? 21.488 -7.065 -3.305 1.00 97.94 91 MET A O 1
ATOM 734 N N . LYS A 1 92 ? 20.141 -5.507 -2.412 1.00 97.50 92 LYS A N 1
ATOM 735 C CA . LYS A 1 92 ? 19.843 -6.237 -1.161 1.00 97.50 92 LYS A CA 1
ATOM 736 C C . LYS A 1 92 ? 18.365 -6.566 -1.012 1.00 97.50 92 LYS A C 1
ATOM 738 O O . LYS A 1 92 ? 18.024 -7.659 -0.561 1.00 97.50 92 LYS A O 1
ATOM 743 N N . ALA A 1 93 ? 17.491 -5.638 -1.383 1.00 97.06 93 ALA A N 1
ATOM 744 C CA . ALA A 1 93 ? 16.052 -5.810 -1.268 1.00 97.06 93 ALA A CA 1
ATOM 745 C C . ALA A 1 93 ? 15.339 -5.145 -2.441 1.00 97.06 93 ALA A C 1
ATOM 747 O O . ALA A 1 93 ? 15.62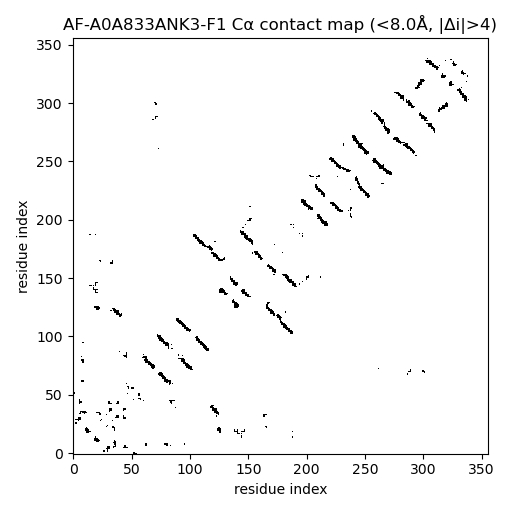4 -3.996 -2.748 1.00 97.06 93 ALA A O 1
ATOM 748 N N . VAL A 1 94 ? 14.392 -5.855 -3.053 1.00 98.25 94 VAL A N 1
ATOM 749 C CA . VAL A 1 94 ? 13.367 -5.285 -3.933 1.00 98.25 94 VAL A CA 1
ATOM 750 C C . VAL A 1 94 ? 12.044 -5.916 -3.516 1.00 98.25 94 VAL A C 1
ATOM 752 O O . VAL A 1 94 ? 11.708 -7.016 -3.954 1.00 98.25 94 VAL A O 1
ATOM 755 N N . ASN A 1 95 ? 11.335 -5.275 -2.591 1.00 98.06 95 ASN A N 1
ATOM 756 C CA . ASN A 1 95 ? 10.074 -5.785 -2.053 1.00 98.06 95 ASN A CA 1
ATOM 757 C C . ASN A 1 95 ? 8.922 -4.893 -2.493 1.00 98.06 95 ASN A C 1
ATOM 759 O O . ASN A 1 95 ? 9.033 -3.676 -2.386 1.00 98.06 95 ASN A O 1
ATOM 763 N N . ARG A 1 96 ? 7.810 -5.503 -2.905 1.00 98.50 96 ARG A N 1
ATOM 764 C CA . ARG A 1 96 ? 6.531 -4.824 -3.116 1.00 98.50 96 ARG A CA 1
ATOM 765 C C . ARG A 1 96 ? 5.555 -5.278 -2.051 1.00 98.50 96 ARG A C 1
ATOM 767 O O . ARG A 1 96 ? 5.330 -6.474 -1.885 1.00 98.50 96 ARG A O 1
ATOM 774 N N . GLU A 1 97 ? 4.942 -4.327 -1.374 1.00 98.19 97 GLU A N 1
ATOM 775 C CA . GLU A 1 97 ? 3.835 -4.535 -0.454 1.00 98.19 97 GLU A CA 1
ATOM 776 C C . GLU A 1 97 ? 2.611 -3.798 -0.990 1.00 98.19 97 GLU A C 1
ATOM 778 O O . GLU A 1 97 ? 2.699 -2.650 -1.422 1.00 98.19 97 GLU A O 1
ATOM 783 N N . VAL A 1 98 ? 1.455 -4.452 -0.977 1.00 98.56 98 VAL A N 1
ATOM 784 C CA . VAL A 1 98 ? 0.204 -3.880 -1.466 1.00 98.56 98 VAL A CA 1
ATOM 785 C C . VAL A 1 98 ? -0.861 -4.035 -0.396 1.00 98.56 98 VAL A C 1
ATOM 787 O O . VAL A 1 98 ? -1.173 -5.153 0.003 1.00 98.56 98 VAL A O 1
ATOM 790 N N . LEU A 1 99 ? -1.441 -2.916 0.038 1.00 98.75 99 LEU A N 1
ATOM 791 C CA . LEU A 1 99 ? -2.622 -2.875 0.899 1.00 98.75 99 LEU A CA 1
ATOM 792 C C . LEU A 1 99 ? -3.825 -2.435 0.063 1.00 98.75 99 LEU A C 1
ATOM 794 O O . LEU A 1 99 ? -3.852 -1.308 -0.429 1.00 98.75 99 LEU A O 1
ATOM 798 N N . PHE A 1 100 ? -4.839 -3.283 -0.074 1.00 98.75 100 PHE A N 1
ATOM 799 C CA . PHE A 1 100 ? -6.126 -2.893 -0.642 1.00 98.75 100 PHE A CA 1
ATOM 800 C C . PHE A 1 100 ? -7.068 -2.470 0.481 1.00 98.75 100 PHE A C 1
ATOM 802 O O . PHE A 1 100 ? -7.476 -3.295 1.295 1.00 98.75 100 PHE A O 1
ATOM 809 N N . VAL A 1 101 ? -7.445 -1.195 0.502 1.00 98.31 101 VAL A N 1
ATOM 810 C CA . VAL A 1 101 ? -8.470 -0.673 1.405 1.00 98.31 101 VAL A CA 1
ATOM 811 C C . VAL A 1 101 ? -9.801 -0.729 0.671 1.00 98.31 101 VAL A C 1
ATOM 813 O O . VAL A 1 101 ? -10.072 0.081 -0.220 1.00 98.31 101 VAL A O 1
ATOM 816 N N . ARG A 1 102 ? -10.621 -1.736 0.982 1.00 97.50 102 ARG A N 1
ATOM 817 C CA . ARG A 1 102 ? -11.815 -2.034 0.191 1.00 97.50 102 ARG A CA 1
ATOM 818 C C . ARG A 1 102 ? -12.925 -1.005 0.400 1.00 97.50 102 ARG A C 1
ATOM 820 O O . ARG A 1 102 ? -13.152 -0.575 1.530 1.00 97.50 102 ARG A O 1
ATOM 827 N N . PRO A 1 103 ? -13.708 -0.722 -0.654 1.00 95.88 103 PRO A N 1
ATOM 828 C CA . PRO A 1 103 ? -13.501 -1.085 -2.065 1.00 95.88 103 PRO A CA 1
ATOM 829 C C . PRO A 1 103 ? -12.689 -0.023 -2.837 1.00 95.88 103 PRO A C 1
ATOM 831 O O . PRO A 1 103 ? -12.723 0.017 -4.071 1.00 95.88 103 PRO A O 1
ATOM 834 N N . ASP A 1 104 ? -12.019 0.876 -2.121 1.00 96.56 104 ASP A N 1
ATOM 835 C CA . ASP A 1 104 ? -11.736 2.223 -2.596 1.00 96.56 104 ASP A CA 1
ATOM 836 C C . ASP A 1 104 ? -10.422 2.315 -3.367 1.00 96.56 104 ASP A C 1
ATOM 838 O O . ASP A 1 104 ? -10.419 2.781 -4.508 1.00 96.56 104 ASP A O 1
ATOM 842 N N . TYR A 1 105 ? -9.311 1.877 -2.770 1.00 98.50 105 TYR A N 1
ATOM 843 C CA . TYR A 1 105 ? -7.975 2.150 -3.304 1.00 98.50 105 TYR A CA 1
ATOM 844 C C . TYR A 1 105 ? -6.916 1.159 -2.832 1.00 98.50 105 TYR A C 1
ATOM 846 O O . TYR A 1 105 ? -7.083 0.480 -1.822 1.00 98.50 105 TYR A O 1
ATOM 854 N N . PHE A 1 106 ? -5.797 1.125 -3.552 1.00 98.75 106 PHE A N 1
ATOM 855 C CA . PHE A 1 106 ? -4.612 0.358 -3.179 1.00 98.75 106 PHE A CA 1
ATOM 856 C C . PHE A 1 106 ? -3.504 1.313 -2.749 1.00 98.75 106 PHE A C 1
ATOM 858 O O . PHE A 1 106 ? -3.315 2.353 -3.377 1.00 98.75 106 PHE A O 1
ATOM 865 N N . LEU A 1 107 ? -2.760 0.949 -1.713 1.00 98.62 107 LEU A N 1
ATOM 866 C CA . LEU A 1 107 ? -1.434 1.494 -1.447 1.00 98.62 107 LEU A CA 1
ATOM 867 C C . LEU A 1 107 ? -0.418 0.487 -1.932 1.00 98.62 107 LEU A C 1
ATOM 869 O O . LEU A 1 107 ? -0.493 -0.680 -1.558 1.00 98.62 107 LEU A O 1
ATOM 873 N N . MET A 1 108 ? 0.514 0.947 -2.747 1.00 98.50 108 MET A N 1
ATOM 874 C CA . MET A 1 108 ? 1.616 0.150 -3.242 1.00 98.50 108 MET A CA 1
ATOM 875 C C . MET A 1 108 ? 2.904 0.752 -2.727 1.00 98.50 108 MET A C 1
ATOM 877 O O . MET A 1 108 ? 3.227 1.902 -3.026 1.00 98.50 108 MET A O 1
ATOM 881 N N . PHE A 1 109 ? 3.573 -0.034 -1.901 1.00 98.25 109 PHE A N 1
ATOM 882 C CA . PHE A 1 109 ? 4.789 0.318 -1.209 1.00 98.25 109 PHE A CA 1
ATOM 883 C C . PHE A 1 109 ? 5.915 -0.564 -1.733 1.00 98.25 109 PHE A C 1
ATOM 885 O O . PHE A 1 109 ? 5.977 -1.751 -1.421 1.00 98.25 109 PHE A O 1
ATOM 892 N N . ASP A 1 110 ? 6.787 0.006 -2.554 1.00 98.25 110 ASP A N 1
ATOM 893 C CA . ASP A 1 110 ? 8.013 -0.653 -2.976 1.00 98.25 110 ASP A CA 1
ATOM 894 C C . ASP A 1 110 ? 9.168 -0.171 -2.096 1.00 98.25 110 ASP A C 1
ATOM 896 O O . ASP A 1 110 ? 9.465 1.024 -2.076 1.00 98.25 110 ASP A O 1
ATOM 900 N N . ASN A 1 111 ? 9.823 -1.091 -1.386 1.00 97.06 111 ASN A N 1
ATOM 901 C CA . ASN A 1 111 ? 11.049 -0.816 -0.642 1.00 97.06 111 ASN A CA 1
ATOM 902 C C . ASN A 1 111 ? 12.238 -1.450 -1.361 1.00 97.06 111 ASN A C 1
ATOM 904 O O . ASN A 1 111 ? 12.301 -2.678 -1.511 1.00 97.06 111 ASN A O 1
ATOM 908 N N . ILE A 1 112 ? 13.173 -0.603 -1.783 1.00 97.88 112 ILE A N 1
ATOM 909 C CA . ILE A 1 112 ? 14.396 -1.011 -2.457 1.00 97.88 112 ILE A CA 1
ATOM 910 C C . ILE A 1 112 ? 15.598 -0.609 -1.610 1.00 97.88 112 ILE A C 1
ATOM 912 O O . ILE A 1 112 ? 15.722 0.547 -1.205 1.00 97.88 112 ILE A O 1
ATOM 916 N N . GLU A 1 113 ? 16.496 -1.562 -1.373 1.00 97.81 113 GLU A N 1
ATOM 917 C CA . GLU A 1 113 ? 17.744 -1.355 -0.639 1.00 97.81 113 GLU A CA 1
ATOM 918 C C . GLU A 1 113 ? 18.931 -1.874 -1.444 1.00 97.81 113 GLU A C 1
ATOM 920 O O . GLU A 1 113 ? 18.933 -3.023 -1.900 1.00 97.81 113 GLU A O 1
ATOM 925 N N . ALA A 1 114 ? 19.980 -1.061 -1.535 1.00 97.94 114 ALA A N 1
ATOM 926 C CA . ALA A 1 114 ? 21.231 -1.417 -2.185 1.00 97.94 114 ALA A CA 1
ATOM 927 C C . ALA A 1 114 ? 22.453 -0.943 -1.380 1.00 97.94 114 ALA A C 1
ATOM 929 O O . ALA A 1 114 ? 22.380 -0.141 -0.447 1.00 97.94 114 ALA A O 1
ATOM 930 N N . GLY A 1 115 ? 23.615 -1.517 -1.684 1.00 97.50 115 GLY A N 1
ATOM 931 C CA . GLY A 1 115 ? 24.911 -1.068 -1.171 1.00 97.50 115 GLY A CA 1
ATOM 932 C C . GLY A 1 115 ? 25.482 0.137 -1.922 1.00 97.50 115 GLY A C 1
ATOM 933 O O . GLY A 1 115 ? 26.369 0.802 -1.391 1.00 97.50 115 GLY A O 1
ATOM 934 N N . GLU A 1 116 ? 24.973 0.412 -3.121 1.00 97.00 116 GLU A N 1
ATOM 935 C CA . GLU A 1 116 ? 25.466 1.420 -4.063 1.00 97.00 116 GLU A CA 1
ATOM 936 C C . GLU A 1 116 ? 24.305 2.295 -4.550 1.00 97.00 116 GLU A C 1
ATOM 938 O O . GLU A 1 116 ? 23.144 1.938 -4.373 1.00 97.00 116 GLU A O 1
ATOM 943 N N . GLN A 1 117 ? 24.604 3.470 -5.111 1.00 98.25 117 GLN A N 1
ATOM 944 C CA . GLN A 1 117 ? 23.574 4.353 -5.664 1.00 98.25 117 GLN A CA 1
ATOM 945 C C . GLN A 1 117 ? 23.148 3.881 -7.055 1.00 98.25 117 GLN A C 1
ATOM 947 O O . GLN A 1 117 ? 24.002 3.735 -7.926 1.00 98.25 117 GLN A O 1
ATOM 952 N N . HIS A 1 118 ? 21.840 3.757 -7.272 1.00 98.62 118 HIS A N 1
ATOM 953 C CA . HIS A 1 118 ? 21.243 3.394 -8.559 1.00 98.62 118 HIS A CA 1
ATOM 954 C C . HIS A 1 118 ? 20.162 4.393 -8.965 1.00 98.62 118 HIS A C 1
ATOM 956 O O . HIS A 1 118 ? 19.616 5.116 -8.120 1.00 98.62 118 HIS A O 1
ATOM 962 N N . SER A 1 119 ? 19.837 4.437 -10.256 1.00 98.50 119 SER A N 1
ATOM 963 C CA . SER A 1 119 ? 18.594 5.054 -10.716 1.00 98.50 119 SER A CA 1
ATOM 964 C C . SER A 1 119 ? 17.456 4.033 -10.680 1.00 98.50 119 SER A C 1
ATOM 966 O O . SER A 1 119 ? 17.651 2.853 -10.963 1.00 98.50 119 SER A O 1
ATOM 968 N N . TYR A 1 120 ? 16.257 4.493 -10.325 1.00 98.75 120 TYR A N 1
ATOM 969 C CA . TYR A 1 120 ? 15.070 3.648 -10.211 1.00 98.75 120 TYR A CA 1
ATOM 970 C C . TYR A 1 120 ? 13.915 4.256 -10.996 1.00 98.75 120 TYR A C 1
ATOM 972 O O . TYR A 1 120 ? 13.680 5.465 -10.916 1.00 98.75 120 TYR A O 1
ATOM 980 N N . GLU A 1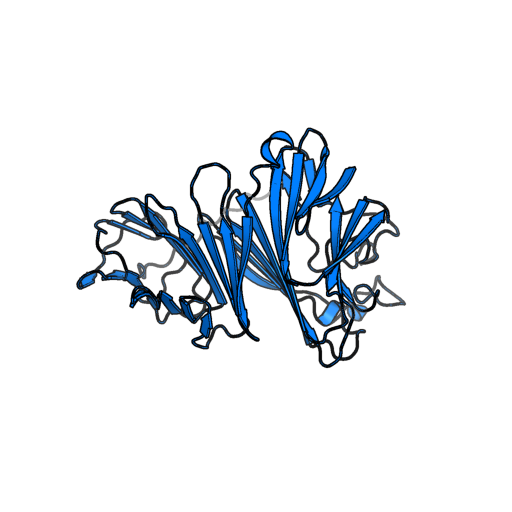 121 ? 13.166 3.425 -11.711 1.00 98.75 121 GLU A N 1
ATOM 981 C CA . GLU A 1 121 ? 11.961 3.823 -12.439 1.00 98.75 121 GLU A CA 1
ATOM 982 C C . GLU A 1 121 ? 10.809 2.903 -12.033 1.00 98.75 121 GLU A C 1
ATOM 984 O O . GLU A 1 121 ? 10.846 1.705 -12.298 1.00 98.75 121 GLU A O 1
ATOM 989 N N . TRP A 1 122 ? 9.781 3.460 -11.398 1.00 98.75 122 TRP A N 1
ATOM 990 C CA . TRP A 1 122 ? 8.523 2.776 -11.116 1.00 98.75 122 TRP A CA 1
ATOM 991 C C . TRP A 1 122 ? 7.557 2.971 -12.281 1.00 98.75 122 TRP A C 1
ATOM 993 O O . TRP A 1 122 ? 7.245 4.113 -12.620 1.00 98.75 122 TRP A O 1
ATOM 1003 N N . ILE A 1 123 ? 7.106 1.881 -12.904 1.00 98.31 123 ILE A N 1
ATOM 1004 C CA . ILE A 1 123 ? 6.372 1.910 -14.173 1.00 98.31 123 ILE A CA 1
ATOM 1005 C C . ILE A 1 123 ? 4.889 1.588 -13.963 1.00 98.31 123 ILE A C 1
ATOM 1007 O O . ILE A 1 123 ? 4.528 0.639 -13.265 1.00 98.31 123 ILE A O 1
ATOM 1011 N N . VAL A 1 124 ? 4.027 2.346 -14.640 1.00 98.31 124 VAL A N 1
ATOM 1012 C CA . VAL A 1 124 ? 2.612 2.014 -14.838 1.00 98.31 124 VAL A CA 1
ATOM 1013 C C . VAL A 1 124 ? 2.188 2.312 -16.269 1.00 98.31 124 VAL A C 1
ATOM 1015 O O . VAL A 1 124 ? 2.512 3.371 -16.809 1.00 98.31 124 VAL A O 1
ATOM 1018 N N . HIS A 1 125 ? 1.416 1.408 -16.863 1.00 98.12 125 HIS A N 1
ATOM 1019 C CA . HIS A 1 125 ? 0.832 1.578 -18.186 1.00 98.12 125 HIS A CA 1
ATOM 1020 C C . HIS A 1 125 ? -0.682 1.762 -18.110 1.00 98.12 125 HIS A C 1
ATOM 1022 O O . HIS A 1 125 ? -1.379 1.199 -17.259 1.00 98.12 125 HIS A O 1
ATOM 1028 N N . PHE A 1 126 ? -1.196 2.543 -19.055 1.00 97.12 126 PHE A N 1
ATOM 1029 C CA . PHE A 1 126 ? -2.602 2.903 -19.178 1.00 97.12 126 PHE A CA 1
ATOM 1030 C C . PHE A 1 126 ? -3.129 2.535 -20.561 1.00 97.12 126 PHE A C 1
ATOM 1032 O O . PHE A 1 126 ? -2.376 2.461 -21.527 1.00 97.12 126 PHE A O 1
ATOM 1039 N N . GLN A 1 127 ? -4.441 2.327 -20.670 1.00 93.62 127 GLN A N 1
ATOM 1040 C CA . GLN A 1 127 ? -5.056 1.901 -21.927 1.00 93.62 127 GLN A CA 1
ATOM 1041 C C . GLN A 1 127 ? -5.060 3.010 -22.993 1.00 93.62 127 GLN A C 1
ATOM 1043 O O . GLN A 1 127 ? -4.767 2.734 -24.153 1.00 93.62 127 GLN A O 1
ATOM 1048 N N . GLU A 1 128 ? -5.428 4.243 -22.625 1.00 94.62 128 GLU A N 1
ATOM 1049 C CA . GLU A 1 128 ? -5.632 5.333 -23.596 1.00 94.62 128 GLU A CA 1
ATOM 1050 C C . GLU A 1 128 ? -4.593 6.452 -23.484 1.00 94.62 128 GLU A C 1
ATOM 1052 O O . GLU A 1 128 ? -4.229 7.060 -24.489 1.00 94.62 128 GLU A O 1
ATOM 1057 N N . GLY A 1 129 ? -4.095 6.730 -22.279 1.00 95.38 129 GLY A N 1
ATOM 1058 C CA . GLY A 1 129 ? -3.115 7.788 -22.048 1.00 95.38 129 GLY A CA 1
ATOM 1059 C C . GLY A 1 129 ? -3.095 8.268 -20.605 1.00 95.38 129 GLY A C 1
ATOM 1060 O O . GLY A 1 129 ? -3.833 7.764 -19.758 1.00 95.38 129 GLY A O 1
ATOM 1061 N N . SER A 1 130 ? -2.265 9.272 -20.334 1.00 97.00 130 SER A N 1
ATOM 1062 C CA . SER A 1 130 ? -2.105 9.843 -19.000 1.00 97.00 130 SER A CA 1
ATOM 1063 C C . SER A 1 130 ? -1.934 11.357 -19.023 1.00 97.00 130 SER A C 1
ATOM 1065 O O . SER A 1 130 ? -1.299 11.897 -19.927 1.00 97.00 130 SER A O 1
ATOM 1067 N N . GLU A 1 131 ? -2.411 12.023 -17.978 1.00 97.38 131 GLU A N 1
ATOM 1068 C CA . GLU A 1 131 ? -2.149 13.438 -17.697 1.00 97.38 131 GLU A CA 1
ATOM 1069 C C . GLU A 1 131 ? -1.474 13.574 -16.327 1.00 97.38 131 GLU A C 1
ATOM 1071 O O . GLU A 1 131 ? -1.726 12.774 -15.426 1.00 97.38 131 GLU A O 1
ATOM 1076 N N . ILE A 1 132 ? -0.616 14.580 -16.155 1.00 97.31 132 ILE A N 1
ATOM 1077 C CA . ILE A 1 132 ? 0.104 14.826 -14.899 1.00 97.31 132 ILE A CA 1
ATOM 1078 C C . ILE A 1 132 ? -0.462 16.089 -14.247 1.00 97.31 132 ILE A C 1
ATOM 1080 O O . ILE A 1 132 ? -0.491 17.155 -14.858 1.00 97.31 132 ILE A O 1
ATOM 1084 N N . GLU A 1 133 ? -0.868 15.974 -12.986 1.00 94.88 133 GLU A N 1
ATOM 1085 C CA . GLU A 1 133 ? -1.370 17.060 -12.147 1.00 94.88 133 GLU A CA 1
ATOM 1086 C C . GLU A 1 133 ? -0.624 17.064 -10.806 1.00 94.88 133 GLU A C 1
ATOM 1088 O O . GLU A 1 133 ? -1.040 16.419 -9.841 1.00 94.88 133 GLU A O 1
ATOM 1093 N N . ASN A 1 134 ? 0.474 17.820 -10.716 1.00 93.38 134 ASN A N 1
ATOM 1094 C CA . ASN A 1 134 ? 1.344 17.855 -9.534 1.00 93.38 134 ASN A CA 1
ATOM 1095 C C . ASN A 1 134 ? 1.855 16.447 -9.164 1.00 93.38 134 ASN A C 1
ATOM 1097 O O . ASN A 1 134 ? 2.579 15.833 -9.941 1.00 93.38 134 ASN A O 1
ATOM 1101 N N . ASN A 1 135 ? 1.471 15.930 -7.993 1.00 96.62 135 ASN A N 1
ATOM 1102 C CA . ASN A 1 135 ? 1.798 14.587 -7.517 1.00 96.62 135 ASN A CA 1
ATOM 1103 C C . ASN A 1 135 ? 0.732 13.538 -7.868 1.00 96.62 135 ASN A C 1
ATOM 1105 O O . ASN A 1 135 ? 0.681 12.484 -7.242 1.00 96.62 135 ASN A O 1
ATOM 1109 N N . TRP A 1 136 ? -0.131 13.820 -8.841 1.00 98.50 136 TRP A N 1
ATOM 1110 C CA . TRP A 1 136 ? -1.097 12.865 -9.364 1.00 98.50 136 TRP A CA 1
ATOM 1111 C C . TRP A 1 136 ? -0.867 12.605 -10.844 1.00 98.50 136 TRP A C 1
ATOM 1113 O O . TRP A 1 136 ? -0.675 13.527 -11.632 1.00 98.50 136 TRP A O 1
ATOM 1123 N N . ILE A 1 137 ? -0.980 11.340 -11.228 1.00 98.62 137 ILE A N 1
ATOM 1124 C CA . ILE A 1 137 ? -1.121 10.918 -12.617 1.00 98.62 137 ILE A CA 1
ATOM 1125 C C . ILE A 1 137 ? -2.575 10.499 -12.817 1.00 98.62 137 ILE A C 1
ATOM 1127 O O . ILE A 1 137 ? -3.119 9.699 -12.053 1.00 98.62 137 ILE A O 1
ATOM 1131 N N . ARG A 1 138 ? -3.210 11.045 -13.847 1.00 98.50 138 ARG A N 1
ATOM 1132 C CA . ARG A 1 138 ? -4.550 10.686 -14.298 1.00 98.50 138 ARG A CA 1
ATOM 1133 C C . ARG A 1 138 ? -4.431 9.731 -15.477 1.00 98.50 138 ARG A C 1
ATOM 1135 O O . ARG A 1 138 ? -4.202 10.174 -16.595 1.00 98.50 138 ARG A O 1
ATOM 1142 N N . GLY A 1 139 ? -4.587 8.437 -15.236 1.00 98.19 139 GLY A N 1
ATOM 1143 C CA . GLY A 1 139 ? -4.626 7.410 -16.272 1.00 98.19 139 GLY A CA 1
ATOM 1144 C C . GLY A 1 139 ? -6.020 7.234 -16.864 1.00 98.19 139 GLY A C 1
ATOM 1145 O O . GLY A 1 139 ? -6.948 6.873 -16.138 1.00 98.19 139 GLY A O 1
ATOM 1146 N N . ASN A 1 140 ? -6.175 7.462 -18.167 1.00 97.06 140 ASN A N 1
ATOM 1147 C CA . ASN A 1 140 ? -7.436 7.284 -18.888 1.00 97.06 140 ASN A CA 1
ATOM 1148 C C . ASN A 1 140 ? -7.582 5.839 -19.390 1.00 97.06 140 ASN A C 1
ATOM 1150 O O . ASN A 1 140 ? -6.671 5.294 -20.022 1.00 97.06 140 ASN A O 1
ATOM 1154 N N . ALA A 1 141 ? -8.744 5.237 -19.123 1.00 95.19 141 ALA A N 1
ATOM 1155 C CA . ALA A 1 141 ? -9.054 3.851 -19.480 1.00 95.19 141 ALA A CA 1
ATOM 1156 C C . ALA A 1 141 ? -10.270 3.692 -20.419 1.00 95.19 141 ALA A C 1
ATOM 1158 O O . ALA A 1 141 ? -10.687 2.565 -20.699 1.00 95.19 141 ALA A O 1
ATOM 1159 N N . GLY A 1 142 ? -10.848 4.800 -20.890 1.00 94.00 142 GLY A N 1
ATOM 1160 C CA . GLY A 1 142 ? -12.076 4.823 -21.689 1.00 94.00 142 GLY A CA 1
ATOM 1161 C C . GLY A 1 142 ? -13.359 4.697 -20.864 1.00 94.00 142 GLY A C 1
ATOM 1162 O O . GLY A 1 142 ? -13.333 4.358 -19.683 1.00 94.00 142 GLY A O 1
ATOM 1163 N N . ASP A 1 143 ? -14.505 4.982 -21.490 1.00 95.31 143 ASP A N 1
ATOM 1164 C CA . ASP A 1 143 ? -15.849 5.003 -20.872 1.00 95.31 143 ASP A CA 1
ATOM 1165 C C . ASP A 1 143 ? -15.877 5.725 -19.514 1.00 95.31 143 ASP A C 1
ATOM 1167 O O . ASP A 1 143 ? -16.388 5.224 -18.509 1.00 95.31 143 ASP A O 1
ATOM 1171 N N . GLU A 1 144 ? -15.251 6.904 -19.489 1.00 96.94 144 GLU A N 1
ATOM 1172 C CA . GLU A 1 144 ? -15.091 7.776 -18.321 1.00 96.94 144 GLU A CA 1
ATOM 1173 C C . GLU A 1 144 ? -14.279 7.181 -17.158 1.00 96.94 144 GLU A C 1
ATOM 1175 O O . GLU A 1 144 ? -14.055 7.894 -16.178 1.00 96.94 144 GLU A O 1
ATOM 1180 N N . GLN A 1 145 ? -13.803 5.934 -17.245 1.00 98.38 145 GLN A N 1
ATOM 1181 C CA . GLN A 1 145 ? -13.028 5.282 -16.193 1.00 98.38 145 GLN A CA 1
ATOM 1182 C C . GLN A 1 145 ? -11.610 5.854 -16.102 1.00 98.38 145 GLN A C 1
ATOM 1184 O O . GLN A 1 145 ? -10.930 6.069 -17.109 1.00 98.38 145 GLN A O 1
ATOM 1189 N N . VAL A 1 146 ? -11.158 6.076 -14.868 1.00 98.38 146 VAL A N 1
ATOM 1190 C CA . VAL A 1 146 ? -9.867 6.694 -14.564 1.00 98.38 146 VAL A CA 1
ATOM 1191 C C . VAL A 1 146 ? -9.148 5.909 -13.474 1.00 98.38 146 VAL A C 1
ATOM 1193 O O . VAL A 1 146 ? -9.743 5.537 -12.458 1.00 98.38 146 VAL A O 1
ATOM 1196 N N . LEU A 1 147 ? -7.841 5.728 -13.642 1.00 98.62 147 LEU A N 1
ATOM 1197 C CA . LEU A 1 147 ? -6.940 5.408 -12.542 1.00 98.62 147 LEU A CA 1
ATOM 1198 C C . LEU A 1 147 ? -6.205 6.667 -12.100 1.00 98.62 147 LEU A C 1
ATOM 1200 O O . LEU A 1 147 ? -5.396 7.207 -12.846 1.00 98.62 147 LEU A O 1
ATOM 1204 N N . GLY A 1 148 ? -6.449 7.124 -10.877 1.00 98.62 148 GLY A N 1
ATOM 1205 C CA . GLY A 1 148 ? -5.527 8.053 -10.239 1.00 98.62 148 GLY A CA 1
ATOM 1206 C C . GLY A 1 148 ? -4.324 7.305 -9.684 1.00 98.62 148 GLY A C 1
ATOM 1207 O O . GLY A 1 148 ? -4.517 6.349 -8.937 1.00 98.62 148 GLY A O 1
ATOM 1208 N N . VAL A 1 149 ? -3.110 7.754 -9.995 1.00 98.81 149 VAL A N 1
ATOM 1209 C CA . VAL A 1 149 ? -1.888 7.341 -9.292 1.00 98.81 149 VAL A CA 1
ATOM 1210 C C . VAL A 1 149 ? -1.377 8.529 -8.487 1.00 98.81 149 VAL A C 1
ATOM 1212 O O . VAL A 1 149 ? -0.873 9.494 -9.057 1.00 98.81 149 VAL A O 1
ATOM 1215 N N . GLY A 1 150 ? -1.579 8.490 -7.172 1.00 98.62 150 GLY A N 1
ATOM 1216 C CA . GLY A 1 150 ? -1.130 9.525 -6.245 1.00 98.62 150 GLY A CA 1
ATOM 1217 C C . GLY A 1 150 ? 0.259 9.196 -5.717 1.00 98.62 150 GLY A C 1
ATOM 1218 O O . GLY A 1 150 ? 0.420 8.204 -5.009 1.00 98.62 150 GLY A O 1
ATOM 1219 N N . ILE A 1 151 ? 1.242 10.025 -6.044 1.00 98.50 151 ILE A N 1
ATOM 1220 C CA . ILE A 1 151 ? 2.643 9.861 -5.658 1.00 98.50 151 ILE A CA 1
ATOM 1221 C C . ILE A 1 151 ? 2.817 10.433 -4.249 1.00 98.50 151 ILE A C 1
ATOM 1223 O O . ILE A 1 151 ? 2.662 11.640 -4.032 1.00 98.50 151 ILE A O 1
ATOM 1227 N N . ILE A 1 152 ? 3.096 9.557 -3.280 1.00 98.00 152 ILE A N 1
ATOM 1228 C CA . ILE A 1 152 ? 3.351 9.929 -1.881 1.00 98.00 152 ILE A CA 1
ATOM 1229 C C . ILE A 1 152 ? 4.855 9.949 -1.605 1.00 98.00 152 ILE A C 1
ATOM 1231 O O . ILE A 1 152 ? 5.345 10.899 -1.006 1.00 98.00 152 ILE A O 1
ATOM 1235 N N . SER A 1 153 ? 5.592 8.928 -2.040 1.00 96.69 153 SER A N 1
ATOM 1236 C CA . SER A 1 153 ? 7.054 8.870 -1.934 1.00 96.69 153 SER A CA 1
ATOM 1237 C C . SER A 1 153 ? 7.637 8.318 -3.238 1.00 96.69 153 SER A C 1
ATOM 1239 O O . SER A 1 153 ? 7.011 7.425 -3.817 1.00 96.69 153 SER A O 1
ATOM 1241 N N . PRO A 1 154 ? 8.786 8.819 -3.726 1.00 96.31 154 PRO A N 1
ATOM 1242 C CA . PRO A 1 154 ? 9.607 9.894 -3.152 1.00 96.31 154 PRO A CA 1
ATOM 1243 C C . PRO A 1 154 ? 8.946 11.280 -3.257 1.00 96.31 154 PRO A C 1
ATOM 1245 O O . PRO A 1 154 ? 8.160 11.538 -4.159 1.00 96.31 154 PRO A O 1
ATOM 1248 N N . GLN A 1 155 ? 9.276 12.197 -2.338 1.00 93.19 155 GLN A N 1
ATOM 1249 C CA . GLN A 1 155 ? 8.757 13.581 -2.348 1.00 93.19 155 GLN A CA 1
ATOM 1250 C C . GLN A 1 155 ? 9.343 14.433 -3.482 1.00 93.19 155 GLN A C 1
ATOM 1252 O O . GLN A 1 155 ? 8.694 15.349 -3.982 1.00 93.19 155 GLN A O 1
ATOM 1257 N N . LYS A 1 156 ? 10.584 14.136 -3.877 1.00 96.19 156 LYS A N 1
ATOM 1258 C CA . LYS A 1 156 ? 11.258 14.740 -5.026 1.00 96.19 156 LYS A CA 1
ATOM 1259 C C . LYS A 1 156 ? 11.397 13.692 -6.105 1.00 96.19 156 LYS A C 1
ATOM 1261 O O . LYS A 1 156 ? 12.148 12.728 -5.940 1.00 96.19 156 LYS A O 1
ATOM 1266 N N . PHE A 1 157 ? 10.666 13.885 -7.188 1.00 97.69 157 PHE A N 1
ATOM 1267 C CA . PHE A 1 157 ? 10.588 12.917 -8.261 1.00 97.69 157 PHE A CA 1
ATOM 1268 C C . PHE A 1 157 ? 10.581 13.597 -9.624 1.00 97.69 157 PHE A C 1
ATOM 1270 O O . PHE A 1 157 ? 10.168 14.745 -9.773 1.00 97.69 157 PHE A O 1
ATOM 1277 N N . SER A 1 158 ? 11.010 12.846 -10.629 1.00 97.94 158 SER A N 1
ATOM 1278 C CA . SER A 1 158 ? 10.785 13.156 -12.031 1.00 97.94 158 SER A CA 1
ATOM 1279 C C . SER A 1 158 ? 9.789 12.163 -12.624 1.00 97.94 158 SER A C 1
ATOM 1281 O O . SER A 1 158 ? 9.626 11.044 -12.128 1.00 97.94 158 SER A O 1
ATOM 1283 N N . ILE A 1 159 ? 9.094 12.603 -13.671 1.00 98.31 159 ILE A N 1
ATOM 1284 C CA . ILE A 1 159 ? 8.182 11.765 -14.442 1.00 98.31 159 ILE A CA 1
ATOM 1285 C C . ILE A 1 159 ? 8.679 11.699 -15.883 1.00 98.31 159 ILE A C 1
ATOM 1287 O O . ILE A 1 159 ? 8.897 12.734 -16.516 1.00 98.31 159 ILE A O 1
ATOM 1291 N N . ASN A 1 160 ? 8.804 10.485 -16.414 1.00 97.81 160 ASN A N 1
ATOM 1292 C CA . ASN A 1 160 ? 8.967 10.236 -17.840 1.00 97.81 160 ASN A CA 1
ATOM 1293 C C . ASN A 1 160 ? 7.700 9.577 -18.390 1.00 97.81 160 ASN A C 1
ATOM 1295 O O . ASN A 1 160 ? 7.186 8.623 -17.813 1.00 97.81 160 ASN A O 1
ATOM 1299 N N . THR A 1 161 ? 7.196 10.081 -19.510 1.00 97.88 161 THR A N 1
ATOM 1300 C CA . THR A 1 161 ? 6.039 9.507 -20.202 1.00 97.88 161 THR A CA 1
ATOM 1301 C C . THR A 1 161 ? 6.443 9.078 -21.595 1.00 97.88 161 THR A C 1
ATOM 1303 O O . THR A 1 161 ? 7.216 9.777 -22.255 1.00 97.88 161 THR A O 1
ATOM 1306 N N . GLY A 1 162 ? 5.856 7.998 -22.084 1.00 96.50 162 GLY A N 1
ATOM 1307 C CA . GLY A 1 162 ? 6.090 7.542 -23.443 1.00 96.50 162 GLY A CA 1
ATOM 1308 C C . GLY A 1 162 ? 5.090 6.484 -23.862 1.00 96.50 162 GLY A C 1
ATOM 1309 O O . GLY A 1 162 ? 4.038 6.317 -23.247 1.00 96.50 162 GLY A O 1
ATOM 1310 N N . VAL A 1 163 ? 5.422 5.803 -24.952 1.00 94.94 163 VAL A N 1
ATOM 1311 C CA . VAL A 1 163 ? 4.654 4.680 -25.480 1.00 94.94 163 VAL A CA 1
ATOM 1312 C C . VAL A 1 163 ? 5.653 3.622 -25.917 1.00 94.94 163 VAL A C 1
ATOM 1314 O O . VAL A 1 163 ? 6.403 3.845 -26.865 1.00 94.94 163 VAL A O 1
ATOM 1317 N N . ASP A 1 164 ? 5.662 2.482 -25.243 1.00 86.94 164 ASP A N 1
ATOM 1318 C CA . ASP A 1 164 ? 6.476 1.312 -25.598 1.00 86.94 164 ASP A CA 1
ATOM 1319 C C . ASP A 1 164 ? 5.623 0.098 -25.972 1.00 86.94 164 ASP A C 1
ATOM 1321 O O . ASP A 1 164 ? 6.147 -0.997 -26.119 1.00 86.94 164 ASP A O 1
ATOM 1325 N N . VAL A 1 165 ? 4.320 0.340 -26.157 1.00 85.00 165 VAL A N 1
ATOM 1326 C CA . VAL A 1 165 ? 3.262 -0.479 -26.771 1.00 85.00 165 VAL A CA 1
ATOM 1327 C C . VAL A 1 165 ? 1.916 0.027 -26.250 1.00 85.00 165 VAL A C 1
ATOM 1329 O O . VAL A 1 165 ? 0.943 0.120 -27.001 1.00 85.00 165 VAL A O 1
ATOM 1332 N N . LEU A 1 166 ? 1.901 0.390 -24.970 1.00 94.19 166 LEU A N 1
ATOM 1333 C CA . LEU A 1 166 ? 0.857 1.143 -24.294 1.00 94.19 166 LEU A CA 1
ATOM 1334 C C . LEU A 1 166 ? 1.452 2.472 -23.810 1.00 94.19 166 LEU A C 1
ATOM 1336 O O . LEU A 1 166 ? 2.666 2.561 -23.614 1.00 94.19 166 LEU A O 1
ATOM 1340 N N . PRO A 1 167 ? 0.635 3.519 -23.627 1.00 96.69 167 PRO A N 1
ATOM 1341 C CA . PRO A 1 167 ? 1.051 4.694 -22.877 1.00 96.69 167 PRO A CA 1
ATOM 1342 C C . PRO A 1 167 ? 1.560 4.305 -21.490 1.00 96.69 167 PRO A C 1
ATOM 1344 O O . PRO A 1 167 ? 0.846 3.644 -20.736 1.00 96.69 167 PRO A O 1
ATOM 1347 N N . TYR A 1 168 ? 2.763 4.752 -21.146 1.00 97.56 168 TYR A N 1
ATOM 1348 C CA . TYR A 1 168 ? 3.365 4.512 -19.843 1.00 97.56 168 TYR A CA 1
ATOM 1349 C C . TYR A 1 168 ? 3.688 5.815 -19.126 1.00 97.56 168 TYR A C 1
ATOM 1351 O O . TYR A 1 168 ? 3.928 6.865 -19.737 1.00 97.56 168 TYR A O 1
ATOM 1359 N N . VAL A 1 169 ? 3.780 5.705 -17.805 1.00 98.38 169 VAL A N 1
ATOM 1360 C CA . VAL A 1 169 ? 4.393 6.698 -16.936 1.00 98.38 169 VAL A CA 1
ATOM 1361 C C . VAL A 1 169 ? 5.428 6.012 -16.056 1.00 98.38 169 VAL A C 1
ATOM 1363 O O . VAL A 1 169 ? 5.148 4.982 -15.446 1.00 98.38 169 VAL A O 1
ATOM 1366 N N . ARG A 1 170 ? 6.624 6.597 -15.992 1.00 98.56 170 ARG A N 1
ATOM 1367 C CA . ARG A 1 170 ? 7.715 6.188 -15.111 1.00 98.56 170 ARG A CA 1
ATOM 1368 C C . ARG A 1 170 ? 7.971 7.265 -14.078 1.00 98.56 170 ARG A C 1
ATOM 1370 O O . ARG A 1 170 ? 8.112 8.435 -14.434 1.00 98.56 170 ARG A O 1
ATOM 1377 N N . ILE A 1 171 ? 8.021 6.861 -12.817 1.00 98.75 171 ILE A N 1
ATOM 1378 C CA . ILE A 1 171 ? 8.298 7.726 -11.672 1.00 98.75 171 ILE A CA 1
ATOM 1379 C C . ILE A 1 171 ? 9.694 7.392 -11.161 1.00 98.75 171 ILE A C 1
ATOM 1381 O O . ILE A 1 171 ? 9.982 6.234 -10.865 1.00 98.75 171 ILE A O 1
ATOM 1385 N N . SER A 1 172 ? 10.539 8.404 -11.001 1.00 98.69 172 SER A N 1
ATOM 1386 C CA . SER A 1 172 ? 11.907 8.235 -10.506 1.00 98.69 172 SER A CA 1
ATOM 1387 C C . SER A 1 172 ? 12.218 9.247 -9.418 1.00 98.69 172 SER A C 1
ATOM 1389 O O . SER A 1 172 ? 11.778 10.390 -9.537 1.00 98.69 172 SER A O 1
ATOM 1391 N N . PRO A 1 173 ? 13.026 8.913 -8.397 1.00 98.38 173 PRO A N 1
ATOM 1392 C CA . PRO A 1 173 ? 13.696 9.933 -7.600 1.00 98.38 173 PRO A CA 1
ATOM 1393 C C . PRO A 1 173 ? 14.469 10.891 -8.516 1.00 98.38 173 PRO A C 1
ATOM 1395 O O . PRO A 1 173 ? 14.989 10.485 -9.555 1.00 98.38 173 PRO A O 1
ATOM 1398 N N . GLU A 1 174 ? 14.577 12.167 -8.143 1.00 97.19 174 GLU A N 1
ATOM 1399 C CA . GLU A 1 174 ? 15.334 13.144 -8.950 1.00 97.19 174 GLU A CA 1
ATOM 1400 C C . GLU A 1 174 ? 16.830 12.818 -9.061 1.00 97.19 174 GLU A C 1
ATOM 1402 O O . GLU A 1 174 ? 17.499 13.331 -9.956 1.00 97.19 174 GLU A O 1
ATOM 1407 N N . GLN A 1 175 ? 17.369 12.024 -8.135 1.00 97.56 175 GLN A N 1
ATOM 1408 C CA . GLN A 1 175 ? 18.785 11.676 -8.058 1.00 97.56 175 GLN A CA 1
ATOM 1409 C C . GLN A 1 175 ? 18.956 10.181 -7.760 1.00 97.56 175 GLN A C 1
ATOM 1411 O O . GLN A 1 175 ? 18.115 9.614 -7.059 1.00 97.56 175 GLN A O 1
ATOM 1416 N N . PRO A 1 176 ? 20.048 9.548 -8.227 1.00 97.94 176 PRO A N 1
ATOM 1417 C CA . PRO A 1 176 ? 20.392 8.187 -7.834 1.00 97.94 176 PRO A CA 1
ATOM 1418 C C . PRO A 1 176 ? 20.527 8.033 -6.316 1.00 97.94 176 PRO A C 1
ATOM 1420 O O . PRO A 1 176 ? 21.072 8.902 -5.630 1.00 97.94 176 PRO A O 1
ATOM 1423 N N . MET A 1 177 ? 20.039 6.915 -5.784 1.00 97.50 177 MET A N 1
ATOM 1424 C CA . MET A 1 177 ? 19.970 6.651 -4.345 1.00 97.50 177 MET A CA 1
ATOM 1425 C C . MET A 1 177 ? 20.332 5.197 -4.047 1.00 97.50 177 MET A C 1
ATOM 1427 O O . MET A 1 177 ? 20.174 4.326 -4.894 1.00 97.50 177 MET A O 1
ATOM 1431 N N . ALA A 1 178 ? 20.837 4.925 -2.843 1.00 97.50 178 ALA A N 1
ATOM 1432 C CA . ALA A 1 178 ? 21.097 3.546 -2.428 1.00 97.50 178 ALA A CA 1
ATOM 1433 C C . ALA A 1 178 ? 19.813 2.837 -1.996 1.00 97.50 178 ALA A C 1
ATOM 1435 O O . ALA A 1 178 ? 19.548 1.718 -2.415 1.00 97.50 178 ALA A O 1
ATOM 1436 N N . ASN A 1 179 ? 18.982 3.528 -1.220 1.00 96.62 179 ASN A N 1
ATOM 1437 C CA . ASN A 1 179 ? 17.691 3.022 -0.780 1.00 96.62 179 ASN A CA 1
ATOM 1438 C C . ASN A 1 179 ? 16.606 3.958 -1.293 1.00 96.62 179 ASN A C 1
ATOM 1440 O O . ASN A 1 179 ? 16.788 5.174 -1.230 1.00 96.62 179 ASN A O 1
ATOM 1444 N N . VAL A 1 180 ? 15.491 3.416 -1.766 1.00 96.25 180 VAL A N 1
ATOM 1445 C CA . VAL A 1 180 ? 14.327 4.202 -2.179 1.00 96.25 180 VAL A CA 1
ATOM 1446 C C . VAL A 1 180 ? 13.052 3.518 -1.711 1.00 96.25 180 VAL A C 1
ATOM 1448 O O . VAL A 1 180 ? 12.925 2.296 -1.760 1.00 96.25 180 VAL A O 1
ATOM 1451 N N . ARG A 1 181 ? 12.089 4.338 -1.294 1.00 96.62 181 ARG A N 1
ATOM 1452 C CA . ARG A 1 181 ? 10.712 3.920 -1.074 1.00 96.62 181 ARG A CA 1
ATOM 1453 C C . ARG A 1 181 ? 9.831 4.575 -2.115 1.00 96.62 181 ARG A C 1
ATOM 1455 O O . ARG A 1 181 ? 9.760 5.802 -2.168 1.00 96.62 181 ARG A O 1
ATOM 1462 N N . PHE A 1 182 ? 9.140 3.769 -2.906 1.00 98.19 182 PHE A N 1
ATOM 1463 C CA . PHE A 1 182 ? 7.997 4.262 -3.656 1.00 98.19 182 PHE A CA 1
ATOM 1464 C C . PHE A 1 182 ? 6.744 3.970 -2.854 1.00 98.19 182 PHE A C 1
ATOM 1466 O O . PHE A 1 182 ? 6.483 2.823 -2.506 1.00 98.19 182 PHE A O 1
ATOM 1473 N N . LEU A 1 183 ? 5.960 5.003 -2.569 1.00 98.38 183 LEU A N 1
ATOM 1474 C CA . LEU A 1 183 ? 4.619 4.837 -2.033 1.00 98.38 183 LEU A CA 1
ATOM 1475 C C . LEU A 1 183 ? 3.644 5.529 -2.971 1.00 98.38 183 LEU A C 1
ATOM 1477 O O . LEU A 1 183 ? 3.647 6.755 -3.083 1.00 98.38 183 LEU A O 1
ATOM 1481 N N . ASN A 1 184 ? 2.805 4.729 -3.619 1.00 98.56 184 ASN A N 1
ATOM 1482 C CA . ASN A 1 184 ? 1.817 5.195 -4.577 1.00 98.56 184 ASN A CA 1
ATOM 1483 C C . ASN A 1 184 ? 0.414 4.748 -4.163 1.00 98.56 184 ASN A C 1
ATOM 1485 O O . ASN A 1 184 ? 0.196 3.599 -3.776 1.00 98.56 184 ASN A O 1
ATOM 1489 N N . VAL A 1 185 ? -0.557 5.650 -4.290 1.00 98.69 185 VAL A N 1
ATOM 1490 C CA . VAL A 1 185 ? -1.983 5.329 -4.181 1.00 98.69 185 VAL A CA 1
ATOM 1491 C C . VAL A 1 185 ? -2.515 5.011 -5.564 1.00 98.69 185 VAL A C 1
ATOM 1493 O O . VAL A 1 185 ? -2.460 5.867 -6.439 1.00 98.69 185 VAL A O 1
ATOM 1496 N N . LEU A 1 186 ? -3.103 3.835 -5.756 1.00 98.81 186 LEU A N 1
ATOM 1497 C CA . LEU A 1 186 ? -3.923 3.552 -6.929 1.00 98.81 186 LEU A CA 1
ATOM 1498 C C . LEU A 1 186 ? -5.395 3.781 -6.575 1.00 98.81 186 LEU A C 1
ATOM 1500 O O . LEU A 1 186 ? -5.981 2.999 -5.823 1.00 98.81 186 LEU A O 1
ATOM 1504 N N . TYR A 1 187 ? -5.992 4.838 -7.130 1.00 98.62 187 TYR A N 1
ATOM 1505 C CA . TYR A 1 187 ? -7.359 5.296 -6.862 1.00 98.62 187 TYR A CA 1
ATOM 1506 C C . TYR A 1 187 ? -8.268 5.165 -8.101 1.00 98.62 187 TYR A C 1
ATOM 1508 O O . TYR A 1 187 ? -8.335 6.070 -8.937 1.00 98.62 187 TYR A O 1
ATOM 1516 N N . PRO A 1 188 ? -8.980 4.035 -8.247 1.00 98.12 188 PRO A N 1
ATOM 1517 C CA . PRO A 1 188 ? -9.984 3.832 -9.286 1.00 98.12 188 PRO A CA 1
ATOM 1518 C C . PRO A 1 188 ? -11.195 4.763 -9.146 1.00 98.12 188 PRO A C 1
ATOM 1520 O O . PRO A 1 188 ? -12.001 4.612 -8.221 1.00 98.12 188 PRO A O 1
ATOM 1523 N N . THR A 1 189 ? -11.398 5.646 -10.118 1.00 97.75 189 THR A N 1
ATOM 1524 C CA . THR A 1 189 ? -12.480 6.638 -10.128 1.00 97.75 189 THR A CA 1
ATOM 1525 C C . THR A 1 189 ? -13.069 6.817 -11.531 1.00 97.75 189 THR A C 1
ATOM 1527 O O . THR A 1 189 ? -12.760 6.066 -12.455 1.00 97.75 189 THR A O 1
ATOM 1530 N N . VAL A 1 190 ? -13.949 7.799 -11.684 1.00 97.94 190 VAL A N 1
ATOM 1531 C CA . VAL A 1 190 ? -14.499 8.239 -12.967 1.00 97.94 190 VAL A CA 1
ATOM 1532 C C . VAL A 1 190 ? -14.129 9.692 -13.231 1.00 97.94 190 VAL A C 1
ATOM 1534 O O . VAL A 1 190 ? -13.825 10.456 -12.314 1.00 97.94 190 VAL A O 1
ATOM 1537 N N . SER A 1 191 ? -14.188 10.091 -14.495 1.00 97.50 191 SER A N 1
ATOM 1538 C CA . SER A 1 191 ? -13.773 11.416 -14.961 1.00 97.50 191 SER A CA 1
ATOM 1539 C C . SER A 1 191 ? -14.529 12.549 -14.263 1.00 97.50 191 SER A C 1
ATOM 1541 O O . SER A 1 191 ? -13.916 13.533 -13.858 1.00 97.50 191 SER A O 1
ATOM 1543 N N . SER A 1 192 ? -15.832 12.378 -14.023 1.00 97.38 192 SER A N 1
ATOM 1544 C CA . SER A 1 192 ? -16.669 13.353 -13.308 1.00 97.38 192 SER A CA 1
ATOM 1545 C C . SER A 1 192 ? -16.317 13.510 -11.822 1.00 97.38 192 SER A C 1
ATOM 1547 O O . SER A 1 192 ? -16.588 14.556 -11.239 1.00 97.38 192 SER A O 1
ATOM 1549 N N . ALA A 1 193 ? -15.673 12.509 -11.214 1.00 97.12 193 ALA A N 1
ATOM 1550 C CA . ALA A 1 193 ? -15.248 12.514 -9.814 1.00 97.12 193 ALA A CA 1
ATOM 1551 C C . ALA A 1 193 ? -13.741 12.790 -9.643 1.00 97.12 193 ALA A C 1
ATOM 1553 O O . ALA A 1 193 ? -13.227 12.763 -8.525 1.00 97.12 193 ALA A O 1
ATOM 1554 N N . TRP A 1 194 ? -13.012 13.078 -10.727 1.00 97.50 194 TRP A N 1
ATOM 1555 C CA . TRP A 1 194 ? -11.563 13.297 -10.681 1.00 97.50 194 TRP A CA 1
ATOM 1556 C C . TRP A 1 194 ? -11.152 14.455 -9.759 1.00 97.50 194 TRP A C 1
ATOM 1558 O O . TRP A 1 194 ? -10.143 14.372 -9.059 1.00 97.50 194 TRP A O 1
ATOM 1568 N N . GLN A 1 195 ? -11.952 15.523 -9.718 1.00 96.12 195 GLN A N 1
ATOM 1569 C CA . GLN A 1 195 ? -11.663 16.709 -8.904 1.00 96.12 195 GLN A CA 1
ATOM 1570 C C . GLN A 1 195 ? -11.876 16.491 -7.396 1.00 96.12 195 GLN A C 1
ATOM 1572 O O . GLN A 1 195 ? -11.438 17.316 -6.605 1.00 96.12 195 GLN A O 1
ATOM 1577 N N . VAL A 1 196 ? -12.508 15.382 -6.990 1.00 96.19 196 VAL A N 1
ATOM 1578 C CA . VAL A 1 196 ? -12.720 15.008 -5.577 1.00 96.19 196 VAL A CA 1
ATOM 1579 C C . VAL A 1 196 ? -11.885 13.790 -5.159 1.00 96.19 196 VAL A C 1
ATOM 1581 O O . VAL A 1 196 ? -12.206 13.107 -4.183 1.00 96.19 196 VAL A O 1
ATOM 1584 N N . LYS A 1 197 ? -10.803 13.505 -5.899 1.00 97.12 197 LYS A N 1
ATOM 1585 C CA . LYS A 1 197 ? -9.786 12.515 -5.517 1.00 97.12 197 LYS A CA 1
ATOM 1586 C C . LYS A 1 197 ? -9.207 12.823 -4.122 1.00 97.12 197 LYS A C 1
ATOM 1588 O O . LYS A 1 197 ? -9.193 13.987 -3.713 1.00 97.12 197 LYS A O 1
ATOM 1593 N N . PRO A 1 198 ? -8.750 11.814 -3.358 1.00 97.56 198 PRO A N 1
ATOM 1594 C CA . PRO A 1 198 ? -8.220 12.051 -2.019 1.00 97.56 198 PRO A CA 1
ATOM 1595 C C . PRO A 1 198 ? -6.996 12.979 -2.045 1.00 97.56 198 PRO A C 1
ATOM 1597 O O . PRO A 1 198 ? -6.186 12.936 -2.969 1.00 97.56 198 PRO A O 1
ATOM 1600 N N . ALA A 1 199 ? -6.828 13.795 -1.003 1.00 97.44 199 ALA A N 1
ATOM 1601 C CA . ALA A 1 199 ? -5.523 14.394 -0.723 1.00 97.44 199 ALA A CA 1
ATOM 1602 C C . ALA A 1 199 ? -4.610 13.316 -0.134 1.00 97.44 199 ALA A C 1
ATOM 1604 O O . ALA A 1 199 ? -5.044 12.570 0.742 1.00 97.44 199 ALA A O 1
ATOM 1605 N N . VAL A 1 200 ? -3.366 13.251 -0.603 1.00 97.69 200 VAL A N 1
ATOM 1606 C CA . VAL A 1 200 ? -2.377 12.258 -0.166 1.00 97.69 200 VAL A CA 1
ATOM 1607 C C . VAL A 1 200 ? -1.106 12.971 0.272 1.00 97.69 200 VAL A C 1
ATOM 1609 O O . VAL A 1 200 ? -0.620 13.851 -0.441 1.00 97.69 200 VAL A O 1
ATOM 1612 N N . THR A 1 201 ? -0.590 12.632 1.451 1.00 96.38 201 THR A N 1
ATOM 1613 C CA . THR A 1 201 ? 0.598 13.279 2.031 1.00 96.38 201 THR A CA 1
ATOM 1614 C C . THR A 1 201 ? 1.405 12.308 2.886 1.00 96.38 201 THR A C 1
ATOM 1616 O O . THR A 1 201 ? 0.829 11.438 3.541 1.00 96.38 201 THR A O 1
ATOM 1619 N N . ILE A 1 202 ? 2.722 12.512 2.960 1.00 97.12 202 ILE A N 1
ATOM 1620 C CA . ILE A 1 202 ? 3.537 11.967 4.054 1.00 97.12 202 ILE A CA 1
ATOM 1621 C C . ILE A 1 202 ? 3.293 12.836 5.289 1.00 97.12 202 ILE A C 1
ATOM 1623 O O . ILE A 1 202 ? 3.420 14.057 5.217 1.00 97.12 202 ILE A O 1
ATOM 1627 N N . VAL A 1 203 ? 2.920 12.213 6.404 1.00 97.31 203 VAL A N 1
ATOM 1628 C CA . VAL A 1 203 ? 2.790 12.892 7.703 1.00 97.31 203 VAL A CA 1
ATOM 1629 C C . VAL A 1 203 ? 4.123 12.876 8.437 1.00 97.31 203 VAL A C 1
ATOM 1631 O O . VAL A 1 203 ? 4.507 13.883 9.022 1.00 97.31 203 VAL A O 1
ATOM 1634 N N . ASP A 1 204 ? 4.811 11.734 8.408 1.00 97.25 204 ASP A N 1
ATOM 1635 C CA . ASP A 1 204 ? 6.147 11.572 8.972 1.00 97.25 204 ASP A CA 1
ATOM 1636 C C . ASP A 1 204 ? 6.882 10.420 8.270 1.00 97.25 204 ASP A C 1
ATOM 1638 O O . ASP A 1 204 ? 6.257 9.475 7.782 1.00 97.25 204 ASP A O 1
ATOM 1642 N N . GLU A 1 205 ? 8.206 10.493 8.219 1.00 95.44 205 GLU A N 1
ATOM 1643 C CA . GLU A 1 205 ? 9.074 9.461 7.655 1.00 95.44 205 GLU A CA 1
ATOM 1644 C C . GLU A 1 205 ? 10.434 9.477 8.360 1.00 95.44 205 GLU A C 1
ATOM 1646 O O . GLU A 1 205 ? 10.999 10.529 8.656 1.00 95.44 205 GLU A O 1
ATOM 1651 N N . ASN A 1 206 ? 10.982 8.289 8.599 1.00 93.19 206 ASN A N 1
ATOM 1652 C CA . ASN A 1 206 ? 12.348 8.099 9.068 1.00 93.19 206 ASN A CA 1
ATOM 1653 C C . ASN A 1 206 ? 13.006 6.921 8.331 1.00 93.19 206 ASN A C 1
ATOM 1655 O O . ASN A 1 206 ? 12.394 6.299 7.466 1.00 93.19 206 ASN A O 1
ATOM 1659 N N . ASP A 1 207 ? 14.238 6.566 8.693 1.00 88.88 207 ASP A N 1
ATOM 1660 C CA . ASP A 1 207 ? 15.009 5.520 8.006 1.00 88.88 207 ASP A CA 1
ATOM 1661 C C . ASP A 1 207 ? 14.349 4.136 7.982 1.00 88.88 207 ASP A C 1
ATOM 1663 O O . ASP A 1 207 ? 14.757 3.301 7.186 1.00 88.88 207 ASP A O 1
ATOM 1667 N N . VAL A 1 208 ? 13.349 3.849 8.820 1.00 90.81 208 VAL A N 1
ATOM 1668 C CA . VAL A 1 208 ? 12.764 2.500 8.968 1.00 90.81 208 VAL A CA 1
ATOM 1669 C C . VAL A 1 208 ? 11.239 2.471 8.929 1.00 90.81 208 VAL A C 1
ATOM 1671 O O . VAL A 1 208 ? 10.660 1.383 8.946 1.00 90.81 208 VAL A O 1
ATOM 1674 N N . ALA A 1 209 ? 10.577 3.625 8.941 1.00 94.56 209 ALA A N 1
ATOM 1675 C CA . ALA A 1 209 ? 9.128 3.733 8.986 1.00 94.56 209 ALA A CA 1
ATOM 1676 C C . ALA A 1 209 ? 8.620 4.950 8.209 1.00 94.56 209 ALA A C 1
ATOM 1678 O O . ALA A 1 209 ? 9.286 5.982 8.124 1.00 94.56 209 ALA A O 1
ATOM 1679 N N . LEU A 1 210 ? 7.404 4.823 7.688 1.00 96.31 210 LEU A N 1
ATOM 1680 C CA . LEU A 1 210 ? 6.690 5.870 6.969 1.00 96.31 210 LEU A CA 1
ATOM 1681 C C . LEU A 1 210 ? 5.239 5.898 7.450 1.00 96.31 210 LEU A C 1
ATOM 1683 O O . LEU A 1 210 ? 4.590 4.855 7.536 1.00 96.31 210 LEU A O 1
ATOM 1687 N N . LEU A 1 211 ? 4.730 7.096 7.739 1.00 98.00 211 LEU A N 1
ATOM 1688 C CA . LEU A 1 211 ? 3.324 7.367 8.020 1.00 98.00 211 LEU A CA 1
ATOM 1689 C C . LEU A 1 211 ? 2.734 8.226 6.896 1.00 98.00 211 LEU A C 1
ATOM 1691 O O . LEU A 1 211 ? 3.090 9.394 6.727 1.00 98.00 211 LEU A O 1
ATOM 1695 N N . ALA A 1 212 ? 1.795 7.652 6.151 1.00 98.12 212 ALA A N 1
ATOM 1696 C CA . ALA A 1 212 ? 1.046 8.334 5.105 1.00 98.12 212 ALA A CA 1
ATOM 1697 C C . ALA A 1 212 ? -0.377 8.653 5.563 1.00 98.12 212 ALA A C 1
ATOM 1699 O O . ALA A 1 212 ? -0.969 7.913 6.346 1.00 98.12 212 ALA A O 1
ATOM 1700 N N . GLN A 1 213 ? -0.943 9.728 5.022 1.00 98.12 213 GLN A N 1
ATOM 1701 C CA . GLN A 1 213 ? -2.340 10.093 5.217 1.00 98.12 213 GLN A CA 1
ATOM 1702 C C . GLN A 1 213 ? -3.048 10.230 3.872 1.00 98.12 213 GLN A C 1
ATOM 1704 O O . GLN A 1 213 ? -2.536 10.860 2.944 1.00 98.12 213 GLN A O 1
ATOM 1709 N N . LEU A 1 214 ? -4.256 9.675 3.806 1.00 98.06 214 LEU A N 1
ATOM 1710 C CA . LEU A 1 214 ? -5.210 9.869 2.728 1.00 98.06 214 LEU A CA 1
ATOM 1711 C C . LEU A 1 214 ? -6.467 10.520 3.298 1.00 98.06 214 LEU A C 1
ATOM 1713 O O . LEU A 1 214 ? -7.151 9.940 4.136 1.00 98.06 214 LEU A O 1
ATOM 1717 N N . LYS A 1 215 ? -6.791 11.725 2.834 1.00 97.75 215 LYS A N 1
ATOM 1718 C CA . LYS A 1 215 ? -8.003 12.448 3.230 1.00 97.75 215 LYS A CA 1
ATOM 1719 C C . LYS A 1 215 ? -8.996 12.465 2.078 1.00 97.75 215 LYS A C 1
ATOM 1721 O O . LYS A 1 215 ? -8.744 13.091 1.045 1.00 97.75 215 LYS A O 1
ATOM 1726 N N . MET A 1 216 ? -10.139 11.812 2.266 1.00 96.44 216 MET A N 1
ATOM 1727 C CA . MET A 1 216 ? -11.186 11.722 1.251 1.00 96.44 216 MET A CA 1
ATOM 1728 C C . MET A 1 216 ? -11.844 13.091 1.035 1.00 96.44 216 MET A C 1
ATOM 1730 O O . MET A 1 216 ? -12.287 13.739 1.983 1.00 96.44 216 MET A O 1
ATOM 1734 N N . GLN A 1 217 ? -11.934 13.531 -0.224 1.00 95.38 217 GLN A N 1
ATOM 1735 C CA . GLN A 1 217 ? -12.516 14.831 -0.600 1.00 95.38 217 GLN A CA 1
ATOM 1736 C C . GLN A 1 217 ? -13.956 14.724 -1.128 1.00 95.38 217 GLN A C 1
ATOM 1738 O O . GLN A 1 217 ? -14.502 15.668 -1.687 1.00 95.38 217 GLN A O 1
ATOM 1743 N N . ASN A 1 218 ? -14.601 13.579 -0.913 1.00 91.44 218 ASN A N 1
ATOM 1744 C CA . ASN A 1 218 ? -15.969 13.290 -1.351 1.00 91.44 218 ASN A CA 1
ATOM 1745 C C . ASN A 1 218 ? -17.053 13.728 -0.343 1.00 91.44 218 ASN A C 1
ATOM 1747 O O . ASN A 1 218 ? -18.195 13.292 -0.446 1.00 91.44 218 ASN A O 1
ATOM 1751 N N . GLY A 1 219 ? -16.694 14.532 0.662 1.00 90.44 219 GLY A N 1
ATOM 1752 C CA . GLY A 1 219 ? -17.606 14.988 1.717 1.00 90.44 219 GLY A CA 1
ATOM 1753 C C . GLY A 1 219 ? -17.775 14.031 2.903 1.00 90.44 219 GLY A C 1
ATOM 1754 O O . GLY A 1 219 ? -18.362 14.438 3.897 1.00 90.44 219 GLY A O 1
ATOM 1755 N N . SER A 1 220 ? -17.219 12.812 2.858 1.00 91.06 220 SER A N 1
ATOM 1756 C CA . SER A 1 220 ? -17.306 11.854 3.981 1.00 91.06 220 SER A CA 1
ATOM 1757 C C . SER A 1 220 ? -16.542 12.285 5.237 1.00 91.06 220 SER A C 1
ATOM 1759 O O . SER A 1 220 ? -16.777 11.752 6.313 1.00 91.06 220 SER A O 1
ATOM 1761 N N . GLY A 1 221 ? -15.568 13.191 5.105 1.00 91.69 221 GLY A N 1
ATOM 1762 C CA . GLY A 1 221 ? -14.665 13.544 6.203 1.00 91.69 221 GLY A CA 1
ATOM 1763 C C . GLY A 1 221 ? -13.716 12.414 6.626 1.00 91.69 221 GLY A C 1
ATOM 1764 O O . GLY A 1 221 ? -12.981 12.597 7.595 1.00 91.69 221 GLY A O 1
ATOM 1765 N N . ARG A 1 222 ? -13.703 11.281 5.907 1.00 96.38 222 ARG A N 1
ATOM 1766 C CA . ARG A 1 222 ? -12.842 10.130 6.190 1.00 96.38 222 ARG A CA 1
ATOM 1767 C C . ARG A 1 222 ? -11.369 10.460 5.969 1.00 96.38 222 ARG A C 1
ATOM 1769 O O . ARG A 1 222 ? -10.987 11.038 4.946 1.00 96.38 222 ARG A O 1
ATOM 1776 N N . ILE A 1 223 ? -10.553 10.025 6.919 1.00 97.94 223 ILE A N 1
ATOM 1777 C CA . ILE A 1 223 ? -9.099 10.067 6.892 1.00 97.94 223 ILE A CA 1
ATOM 1778 C C . ILE A 1 223 ? -8.583 8.657 7.168 1.00 97.94 223 ILE A C 1
ATOM 1780 O O . ILE A 1 223 ? -8.973 8.033 8.153 1.00 97.94 223 ILE A O 1
ATOM 1784 N N . ASP A 1 224 ? -7.685 8.185 6.315 1.00 98.50 224 ASP A N 1
ATOM 1785 C CA . ASP A 1 224 ? -6.937 6.953 6.520 1.00 98.50 224 ASP A CA 1
ATOM 1786 C C . ASP A 1 224 ? -5.473 7.309 6.795 1.00 98.50 224 ASP A C 1
ATOM 1788 O O . ASP A 1 224 ? -4.816 7.950 5.975 1.00 98.50 224 ASP A O 1
ATOM 1792 N N . GLU A 1 225 ? -4.960 6.910 7.956 1.00 98.25 225 GLU A N 1
ATOM 1793 C CA . GLU A 1 225 ? -3.548 7.034 8.325 1.00 98.25 225 GLU A CA 1
ATOM 1794 C C . GLU A 1 225 ? -2.914 5.644 8.276 1.00 98.25 225 GLU A C 1
ATOM 1796 O O . GLU A 1 225 ? -3.404 4.723 8.927 1.00 98.25 225 GLU A O 1
ATOM 1801 N N . VAL A 1 226 ? -1.857 5.465 7.483 1.00 98.50 226 VAL A N 1
ATOM 1802 C CA . VAL A 1 226 ? -1.220 4.158 7.282 1.00 98.50 226 VAL A CA 1
ATOM 1803 C C . VAL A 1 226 ? 0.259 4.230 7.626 1.00 98.50 226 VAL A C 1
ATOM 1805 O O . VAL A 1 226 ? 1.001 5.023 7.050 1.00 98.50 226 VAL A O 1
ATOM 1808 N N . ILE A 1 227 ? 0.668 3.387 8.570 1.00 98.12 227 ILE A N 1
ATOM 1809 C CA . ILE A 1 227 ? 2.045 3.208 9.018 1.00 98.12 227 ILE A CA 1
ATOM 1810 C C . ILE A 1 227 ? 2.605 1.951 8.359 1.00 98.12 227 ILE A C 1
ATOM 1812 O O . ILE A 1 227 ? 2.001 0.883 8.466 1.00 98.12 227 ILE A O 1
ATOM 1816 N N . PHE A 1 228 ? 3.784 2.069 7.755 1.00 96.06 228 PHE A N 1
ATOM 1817 C CA . PHE A 1 228 ? 4.612 0.950 7.308 1.00 96.06 228 PHE A CA 1
ATOM 1818 C C . PHE A 1 228 ? 5.954 0.989 8.033 1.00 96.06 228 PHE A C 1
ATOM 1820 O O . PHE A 1 228 ? 6.493 2.069 8.279 1.00 96.06 228 PHE A O 1
ATOM 1827 N N . THR A 1 229 ? 6.525 -0.177 8.335 1.00 94.12 229 THR A N 1
ATOM 1828 C CA . THR A 1 229 ? 7.912 -0.266 8.803 1.00 94.12 229 THR A CA 1
ATOM 1829 C C . THR A 1 229 ? 8.655 -1.473 8.241 1.00 94.12 229 THR A C 1
ATOM 1831 O O . THR A 1 229 ? 8.090 -2.519 7.911 1.00 94.12 229 THR A O 1
ATOM 1834 N N . GLU A 1 230 ? 9.969 -1.330 8.165 1.00 89.38 230 GLU A N 1
ATOM 1835 C CA . GLU A 1 230 ? 10.921 -2.391 7.848 1.00 89.38 230 GLU A CA 1
ATOM 1836 C C . GLU A 1 230 ? 11.399 -3.145 9.100 1.00 89.38 230 GLU A C 1
ATOM 1838 O O . GLU A 1 230 ? 12.004 -4.210 8.982 1.00 89.38 230 GLU A O 1
ATOM 1843 N N . LYS A 1 231 ? 11.125 -2.635 10.313 1.00 89.88 231 LYS A N 1
ATOM 1844 C CA . LYS A 1 231 ? 11.590 -3.217 11.587 1.00 89.88 231 LYS A CA 1
ATOM 1845 C C . LYS A 1 231 ? 10.430 -3.551 12.535 1.00 89.88 231 LYS A C 1
ATOM 1847 O O . LYS A 1 231 ? 10.347 -2.984 13.623 1.00 89.88 231 LYS A O 1
ATOM 1852 N N . PRO A 1 232 ? 9.583 -4.541 12.198 1.00 89.88 232 PRO A N 1
ATOM 1853 C CA . PRO A 1 232 ? 8.330 -4.798 12.915 1.00 89.88 232 PRO A CA 1
ATOM 1854 C C . PRO A 1 232 ? 8.476 -5.218 14.384 1.00 89.88 232 PRO A C 1
ATOM 1856 O O . PRO A 1 232 ? 7.534 -5.104 15.162 1.00 89.88 232 PRO A O 1
ATOM 1859 N N . ALA A 1 233 ? 9.657 -5.689 14.788 1.00 89.19 233 ALA A N 1
ATOM 1860 C CA . ALA A 1 233 ? 9.937 -6.117 16.158 1.00 89.19 233 ALA A CA 1
ATOM 1861 C C . ALA A 1 233 ? 10.383 -4.978 17.098 1.00 89.19 233 ALA A C 1
ATOM 1863 O O . ALA A 1 233 ? 10.669 -5.239 18.268 1.00 89.19 233 ALA A O 1
ATOM 1864 N N . ARG A 1 234 ? 10.515 -3.738 16.607 1.00 91.12 234 ARG A N 1
ATOM 1865 C CA . ARG A 1 234 ? 10.976 -2.586 17.397 1.00 91.12 234 ARG A CA 1
ATOM 1866 C C . ARG A 1 234 ? 9.840 -1.600 17.629 1.00 91.12 234 ARG A C 1
ATOM 1868 O O . ARG A 1 234 ? 8.970 -1.442 16.783 1.00 91.12 234 ARG A O 1
ATOM 1875 N N . ASN A 1 235 ? 9.871 -0.940 18.785 1.00 93.50 235 ASN A N 1
ATOM 1876 C CA . ASN A 1 235 ? 8.994 0.195 19.044 1.00 93.50 235 ASN A CA 1
ATOM 1877 C C . ASN A 1 235 ? 9.522 1.388 18.253 1.00 93.50 235 ASN A C 1
ATOM 1879 O O . ASN A 1 235 ? 10.617 1.876 18.533 1.00 93.50 235 ASN A O 1
ATOM 1883 N N . GLU A 1 236 ? 8.723 1.870 17.317 1.00 95.50 236 GLU A N 1
ATOM 1884 C CA . GLU A 1 236 ? 9.030 3.018 16.483 1.00 95.50 236 GLU A CA 1
ATOM 1885 C C . GLU A 1 236 ? 8.082 4.167 16.829 1.00 95.50 236 GLU A C 1
ATOM 1887 O O . GLU A 1 236 ? 6.871 3.981 16.987 1.00 95.50 236 GLU A O 1
ATOM 1892 N N . LYS A 1 237 ? 8.640 5.372 16.971 1.00 95.88 237 LYS A N 1
ATOM 1893 C CA . LYS A 1 237 ? 7.852 6.603 17.057 1.00 95.88 237 LYS A CA 1
ATOM 1894 C C . LYS A 1 237 ? 7.768 7.211 15.663 1.00 95.88 237 LYS A C 1
ATOM 1896 O O . LYS A 1 237 ? 8.802 7.499 15.066 1.00 95.88 237 LYS A O 1
ATOM 1901 N N . ILE A 1 238 ? 6.549 7.396 15.168 1.00 97.06 238 ILE A N 1
ATOM 1902 C CA . ILE A 1 238 ? 6.280 7.940 13.837 1.00 97.06 238 ILE A CA 1
ATOM 1903 C C . ILE A 1 238 ? 5.031 8.827 13.886 1.00 97.06 238 ILE A C 1
ATOM 1905 O O . ILE A 1 238 ? 3.932 8.396 14.245 1.00 97.06 238 ILE A O 1
ATOM 1909 N N . GLY A 1 239 ? 5.208 10.111 13.595 1.00 96.56 239 GLY A N 1
ATOM 1910 C CA . GLY A 1 239 ? 4.209 11.149 13.800 1.00 96.56 239 GLY A CA 1
ATOM 1911 C C . GLY A 1 239 ? 3.739 11.193 15.255 1.00 96.56 239 GLY A C 1
ATOM 1912 O O . GLY A 1 239 ? 4.533 11.265 16.198 1.00 96.56 239 GLY A O 1
ATOM 1913 N N . LYS A 1 240 ? 2.418 11.126 15.445 1.00 96.62 240 LYS A N 1
ATOM 1914 C CA . LYS A 1 240 ? 1.799 11.035 16.777 1.00 96.62 240 LYS A CA 1
ATOM 1915 C C . LYS A 1 240 ? 1.813 9.620 17.361 1.00 96.62 240 LYS A C 1
ATOM 1917 O O . LYS A 1 240 ? 1.386 9.453 18.494 1.00 96.62 240 LYS A O 1
ATOM 1922 N N . TYR A 1 241 ? 2.259 8.607 16.623 1.00 97.94 241 TYR A N 1
ATOM 1923 C CA . TYR A 1 241 ? 2.123 7.215 17.033 1.00 97.94 241 TYR A CA 1
ATOM 1924 C C . TYR A 1 241 ? 3.393 6.653 17.669 1.00 97.94 241 TYR A C 1
ATOM 1926 O O . TYR A 1 241 ? 4.508 6.958 17.247 1.00 97.94 241 TYR A O 1
ATOM 1934 N N . VAL A 1 242 ? 3.209 5.775 18.655 1.00 97.44 242 VAL A N 1
ATOM 1935 C CA . VAL A 1 242 ? 4.204 4.770 19.047 1.00 97.44 242 VAL A CA 1
ATOM 1936 C C . VAL A 1 242 ? 3.673 3.416 18.601 1.00 97.44 242 VAL A C 1
ATOM 1938 O O . VAL A 1 242 ? 2.553 3.043 18.953 1.00 97.44 242 VAL A O 1
ATOM 1941 N N . PHE A 1 243 ? 4.459 2.704 17.806 1.00 96.38 243 PHE A N 1
ATOM 1942 C CA . PHE A 1 243 ? 4.010 1.541 17.057 1.00 96.38 243 PHE A CA 1
ATOM 1943 C C . PHE A 1 243 ? 5.050 0.422 17.084 1.00 96.38 243 PHE A C 1
ATOM 1945 O O . PHE A 1 243 ? 6.240 0.666 16.921 1.00 96.38 243 PHE A O 1
ATOM 1952 N N . THR A 1 244 ? 4.580 -0.810 17.250 1.00 96.62 244 THR A N 1
ATOM 1953 C CA . THR A 1 244 ? 5.384 -2.030 17.134 1.00 96.62 244 THR A CA 1
ATOM 1954 C C . THR A 1 244 ? 4.603 -3.000 16.273 1.00 96.62 244 THR A C 1
ATOM 1956 O O . THR A 1 244 ? 3.618 -3.579 16.737 1.00 96.62 244 THR A O 1
ATOM 1959 N N . GLY A 1 245 ? 4.994 -3.150 15.015 1.00 95.62 245 GLY A N 1
ATOM 1960 C CA . GLY A 1 245 ? 4.356 -4.070 14.082 1.00 95.62 245 GLY A CA 1
ATOM 1961 C C . GLY A 1 245 ? 4.811 -3.871 12.657 1.00 95.62 245 GLY A C 1
ATOM 1962 O O . GLY A 1 245 ? 5.672 -3.042 12.430 1.00 95.62 245 GLY A O 1
ATOM 1963 N N . LYS A 1 246 ? 4.251 -4.594 11.685 1.00 95.62 246 LYS A N 1
ATOM 1964 C CA . LYS A 1 246 ? 4.619 -4.426 10.270 1.00 95.62 246 LYS A CA 1
ATOM 1965 C C . LYS A 1 246 ? 3.847 -3.296 9.596 1.00 95.62 246 LYS A C 1
ATOM 1967 O O . LYS A 1 246 ? 4.447 -2.460 8.921 1.00 95.62 246 LYS A O 1
ATOM 1972 N N . LEU A 1 247 ? 2.529 -3.278 9.785 1.00 97.50 247 LEU A N 1
ATOM 1973 C CA . LEU A 1 247 ? 1.635 -2.290 9.187 1.00 97.50 247 LEU A CA 1
ATOM 1974 C C . LEU A 1 247 ? 0.455 -2.003 10.119 1.00 97.50 247 LEU A C 1
ATOM 1976 O O . LEU A 1 247 ? -0.096 -2.917 10.734 1.00 97.50 247 LEU A O 1
ATOM 1980 N N . ALA A 1 248 ? 0.064 -0.732 10.201 1.00 97.94 248 ALA A N 1
ATOM 1981 C CA . ALA A 1 248 ? -1.206 -0.316 10.790 1.00 97.94 248 ALA A CA 1
ATOM 1982 C C . ALA A 1 248 ? -1.938 0.637 9.844 1.00 97.94 248 ALA A C 1
ATOM 1984 O O . ALA A 1 248 ? -1.349 1.616 9.399 1.00 97.94 248 ALA A O 1
ATOM 1985 N N . ALA A 1 249 ? -3.212 0.377 9.559 1.00 98.38 249 ALA A N 1
ATOM 1986 C CA . ALA A 1 249 ? -4.099 1.315 8.879 1.00 98.38 249 ALA A CA 1
ATOM 1987 C C . ALA A 1 249 ? -5.210 1.745 9.842 1.00 98.38 249 ALA A C 1
ATOM 1989 O O . ALA A 1 249 ? -5.934 0.908 10.381 1.00 98.38 249 ALA A O 1
ATOM 1990 N N . ILE A 1 250 ? -5.317 3.052 10.065 1.00 98.12 250 ILE A N 1
ATOM 1991 C CA . ILE A 1 250 ? -6.259 3.688 10.978 1.00 98.12 250 ILE A CA 1
ATOM 1992 C C . ILE A 1 250 ? -7.233 4.524 10.152 1.00 98.12 250 ILE A C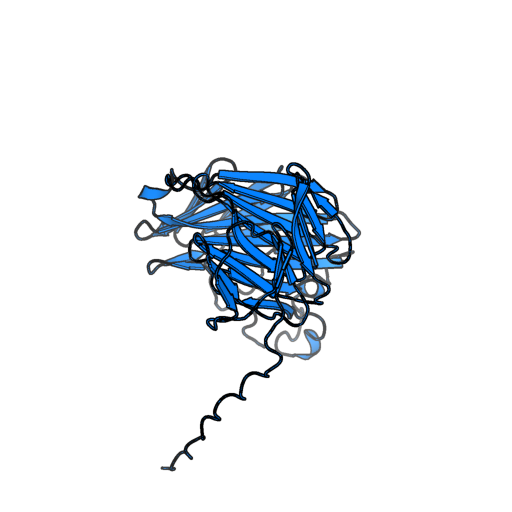 1
ATOM 1994 O O . ILE A 1 250 ? -6.873 5.597 9.668 1.00 98.12 250 ILE A O 1
ATOM 1998 N N . THR A 1 251 ? -8.466 4.043 10.016 1.00 98.00 251 THR A N 1
ATOM 1999 C CA . THR A 1 251 ? -9.564 4.781 9.379 1.00 98.00 251 THR A CA 1
ATOM 2000 C C . THR A 1 251 ? -10.354 5.527 10.437 1.00 98.00 251 THR A C 1
ATOM 2002 O O . THR A 1 251 ? -10.771 4.948 11.442 1.00 98.00 251 THR A O 1
ATOM 2005 N N . GLN A 1 252 ? -10.573 6.813 10.199 1.00 95.31 252 GLN A N 1
ATOM 2006 C CA . GLN A 1 252 ? -11.198 7.717 11.152 1.00 95.31 252 GLN A CA 1
ATOM 2007 C C . GLN A 1 252 ? -12.040 8.782 10.444 1.00 95.31 252 GLN A C 1
ATOM 2009 O O . GLN A 1 252 ? -11.753 9.171 9.310 1.00 95.31 252 GLN A O 1
ATOM 2014 N N . SER A 1 253 ? -13.071 9.275 11.124 1.00 89.25 253 SER A N 1
ATOM 2015 C CA . SER A 1 253 ? -13.915 10.384 10.673 1.00 89.25 253 SER A CA 1
ATOM 2016 C C . SER A 1 253 ? -14.171 11.372 11.809 1.00 89.25 253 SER A C 1
ATOM 2018 O O . SER A 1 253 ? -13.950 11.079 12.985 1.00 89.25 253 SER A O 1
ATOM 2020 N N . GLN A 1 254 ? -14.643 12.573 11.463 1.00 80.00 254 GLN A N 1
ATOM 2021 C CA . GLN A 1 254 ? -15.013 13.577 12.467 1.00 80.00 254 GLN A CA 1
ATOM 202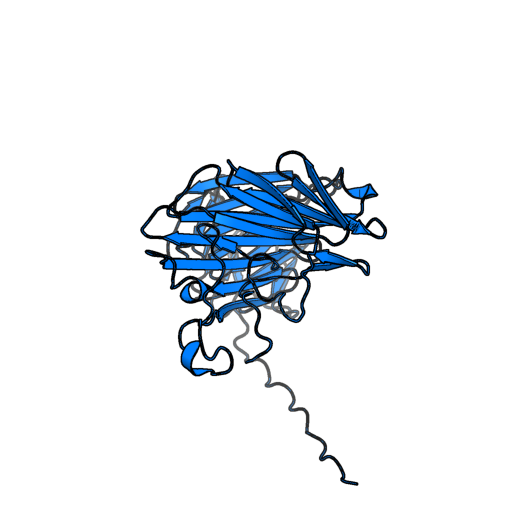2 C C . GLN A 1 254 ? -16.210 13.151 13.327 1.00 80.00 254 GLN A C 1
ATOM 2024 O O . GLN A 1 254 ? -16.348 13.642 14.443 1.00 80.00 254 GLN A O 1
ATOM 2029 N N . GLU A 1 255 ? -17.071 12.276 12.808 1.00 76.44 255 GLU A N 1
ATOM 2030 C CA . GLU A 1 255 ? -18.313 11.873 13.467 1.00 76.44 255 GLU A CA 1
ATOM 2031 C C . GLU A 1 255 ? -18.086 10.754 14.488 1.00 76.44 255 GLU A C 1
ATOM 2033 O O . GLU A 1 255 ? -18.594 10.831 15.605 1.00 76.44 255 GLU A O 1
ATOM 2038 N N . LEU A 1 256 ? -17.286 9.743 14.130 1.00 73.31 256 LEU A N 1
ATOM 2039 C CA . LEU A 1 256 ? -17.132 8.517 14.923 1.00 73.31 256 LEU A CA 1
ATOM 2040 C C . LEU A 1 256 ? -15.764 8.380 15.605 1.00 73.31 256 LEU A C 1
ATOM 2042 O O . LEU A 1 256 ? -15.574 7.493 16.437 1.00 73.31 256 LEU A O 1
ATOM 2046 N N . GLY A 1 257 ? -14.796 9.243 15.285 1.00 87.38 257 GLY A N 1
ATOM 2047 C CA . GLY A 1 257 ? -13.410 9.025 15.690 1.00 87.38 257 GLY A CA 1
ATOM 2048 C C . GLY A 1 257 ? -12.811 7.857 14.908 1.00 87.38 257 GLY A C 1
ATOM 2049 O O . GLY A 1 257 ? -12.889 7.851 13.684 1.00 87.38 257 GLY A O 1
ATOM 2050 N N . VAL A 1 258 ? -12.194 6.885 15.587 1.00 93.00 258 VAL A N 1
ATOM 2051 C CA . VAL A 1 258 ? -11.628 5.690 14.933 1.00 93.00 258 VAL A CA 1
ATOM 2052 C C . VAL A 1 258 ? -12.745 4.717 14.562 1.00 93.00 258 VAL A C 1
ATOM 2054 O O . VAL A 1 258 ? -13.414 4.168 15.432 1.00 93.00 258 VAL A O 1
ATOM 2057 N N . GLU A 1 259 ? -12.899 4.466 13.265 1.00 95.06 259 GLU A N 1
ATOM 2058 C CA . GLU A 1 259 ? -13.917 3.572 12.704 1.00 95.06 259 GLU A CA 1
ATOM 2059 C C . GLU A 1 259 ? -13.359 2.186 12.404 1.00 95.06 259 GLU A C 1
ATOM 2061 O O . GLU A 1 259 ? -14.052 1.181 12.574 1.00 95.06 259 GLU A O 1
ATOM 2066 N N . LYS A 1 260 ? -12.108 2.114 11.926 1.00 97.06 260 LYS A N 1
ATOM 2067 C CA . LYS A 1 260 ? -11.444 0.845 11.611 1.00 97.06 260 LYS A CA 1
ATOM 2068 C C . LYS A 1 260 ? -9.968 0.882 11.968 1.00 97.06 260 LYS A C 1
ATOM 2070 O O . LYS A 1 260 ? -9.297 1.896 11.785 1.00 97.06 260 LYS A O 1
ATOM 2075 N N . LEU A 1 261 ? -9.467 -0.261 12.416 1.00 97.44 261 LEU A N 1
ATOM 2076 C CA . LEU A 1 261 ? -8.045 -0.528 12.596 1.00 97.44 261 LEU A CA 1
ATOM 2077 C C . LEU A 1 261 ? -7.709 -1.826 11.879 1.00 97.44 261 LEU A C 1
ATOM 2079 O O . LEU A 1 261 ? -8.259 -2.865 12.225 1.00 97.44 261 LEU A O 1
ATOM 2083 N N . PHE A 1 262 ? -6.794 -1.788 10.921 1.00 98.19 262 PHE A N 1
ATOM 2084 C CA . PHE A 1 262 ? -6.176 -2.989 10.369 1.00 98.19 262 PHE A CA 1
ATOM 2085 C C . PHE A 1 262 ? -4.734 -3.067 10.831 1.00 98.19 262 PHE A C 1
ATOM 2087 O O . PHE A 1 262 ? -3.986 -2.101 10.702 1.00 98.19 262 PHE A O 1
ATOM 2094 N N . LEU A 1 263 ? -4.359 -4.215 11.377 1.00 97.19 263 LEU A N 1
ATOM 2095 C CA . LEU A 1 263 ? -3.086 -4.428 12.035 1.00 97.19 263 LEU A CA 1
ATOM 2096 C C . LEU A 1 263 ? -2.443 -5.702 11.496 1.00 97.19 263 LEU A C 1
ATOM 2098 O O . LEU A 1 263 ? -3.021 -6.787 11.584 1.00 97.19 263 LEU A O 1
ATOM 2102 N N . LEU A 1 264 ? -1.232 -5.564 10.966 1.00 96.19 264 LEU A N 1
ATOM 2103 C CA . LEU A 1 264 ? -0.409 -6.666 10.487 1.00 96.19 264 LEU A CA 1
ATOM 2104 C C . LEU A 1 264 ? 0.851 -6.757 11.341 1.00 96.19 264 LEU A C 1
ATOM 2106 O O . LEU A 1 264 ? 1.623 -5.799 11.437 1.00 96.19 264 LEU A O 1
ATOM 2110 N N . ASP A 1 265 ? 1.033 -7.916 11.965 1.00 94.38 265 ASP A N 1
ATOM 2111 C CA . ASP A 1 265 ? 2.128 -8.255 12.871 1.00 94.38 265 ASP A CA 1
ATOM 2112 C C . ASP A 1 265 ? 2.316 -7.211 13.984 1.00 94.38 265 ASP A C 1
ATOM 2114 O O . ASP A 1 265 ? 3.423 -6.998 14.467 1.00 94.38 265 ASP A O 1
ATOM 2118 N N . CYS A 1 266 ? 1.234 -6.529 14.377 1.00 94.94 266 CYS A N 1
ATOM 2119 C CA . CYS A 1 266 ? 1.263 -5.445 15.352 1.00 94.94 266 CYS A CA 1
ATOM 2120 C C . CYS A 1 266 ? 0.992 -5.938 16.769 1.00 94.94 266 CYS A C 1
ATOM 2122 O O . CYS A 1 266 ? -0.033 -6.558 17.051 1.00 94.94 266 CYS A O 1
ATOM 2124 N N . LYS A 1 267 ? 1.905 -5.579 17.669 1.00 95.00 267 LYS A N 1
ATOM 2125 C CA . LYS A 1 267 ? 1.831 -5.840 19.107 1.00 95.00 267 LYS A CA 1
ATOM 2126 C C . LYS A 1 267 ? 1.400 -4.626 19.906 1.00 95.00 267 LYS A C 1
ATOM 2128 O O . LYS A 1 267 ? 0.858 -4.775 20.998 1.00 95.00 267 LYS A O 1
ATOM 2133 N N . TYR A 1 268 ? 1.670 -3.429 19.396 1.00 96.81 268 TYR A N 1
ATOM 2134 C CA . TYR A 1 268 ? 1.424 -2.196 20.125 1.00 96.81 268 TYR A CA 1
ATOM 2135 C C . TYR A 1 268 ? 1.140 -1.040 19.174 1.00 96.81 268 TYR A C 1
ATOM 2137 O O . TYR A 1 268 ? 1.887 -0.817 18.221 1.00 96.81 268 TYR A O 1
ATOM 2145 N N . LEU A 1 269 ? 0.079 -0.291 19.461 1.00 97.56 269 LEU A N 1
ATOM 2146 C CA . LEU A 1 269 ? -0.223 0.976 18.807 1.00 97.56 269 LEU A CA 1
ATOM 2147 C C . LEU A 1 269 ? -0.789 1.940 19.848 1.00 97.56 269 LEU A C 1
ATOM 2149 O O . LEU A 1 269 ? -1.811 1.660 20.474 1.00 97.56 269 LEU A O 1
ATOM 2153 N N . LYS A 1 270 ? -0.139 3.090 19.998 1.00 97.62 270 LYS A N 1
ATOM 2154 C CA . LYS A 1 270 ? -0.546 4.180 20.884 1.00 97.62 270 LYS A CA 1
ATOM 2155 C C . LYS A 1 270 ? -0.542 5.492 20.115 1.00 97.62 270 LYS A C 1
ATOM 2157 O O . LYS A 1 270 ? 0.409 5.766 19.390 1.00 97.62 270 LYS A O 1
ATOM 2162 N N . ASP A 1 271 ? -1.558 6.318 20.323 1.00 96.56 271 ASP A N 1
ATOM 2163 C CA . ASP A 1 271 ? -1.491 7.744 20.011 1.00 96.56 271 ASP A CA 1
ATOM 2164 C C . ASP A 1 271 ? -0.845 8.481 21.191 1.00 96.56 271 ASP A C 1
ATOM 2166 O O . ASP A 1 271 ? -1.414 8.629 22.272 1.00 96.56 271 ASP A O 1
ATOM 2170 N N . ASP A 1 272 ? 0.397 8.908 20.994 1.00 95.12 272 ASP A N 1
ATOM 2171 C CA . ASP A 1 272 ? 1.213 9.596 21.989 1.00 95.12 272 ASP A CA 1
ATOM 2172 C C . ASP A 1 272 ? 0.684 11.001 22.305 1.00 95.12 272 ASP A C 1
ATOM 2174 O O . ASP A 1 272 ? 0.952 11.517 23.387 1.00 95.12 272 ASP A O 1
ATOM 2178 N N . SER A 1 273 ? -0.090 11.609 21.396 1.00 93.88 273 SER A N 1
ATOM 2179 C CA . SER A 1 273 ? -0.653 12.949 21.599 1.00 93.88 273 SER A CA 1
ATOM 2180 C C . SER A 1 273 ? -1.836 12.948 22.568 1.00 93.88 273 SER A C 1
ATOM 2182 O O . SER A 1 273 ? -1.943 13.837 23.413 1.00 93.88 273 SER A O 1
ATOM 2184 N N . SER A 1 274 ? -2.697 11.931 22.485 1.00 93.69 274 SER A N 1
ATOM 2185 C CA . SER A 1 274 ? -3.831 11.734 23.397 1.00 93.69 274 SER A CA 1
ATOM 2186 C C . SER A 1 274 ? -3.478 10.864 24.605 1.00 93.69 274 SER A C 1
ATOM 2188 O O . SER A 1 274 ? -4.179 10.888 25.615 1.00 93.69 274 SER A O 1
ATOM 2190 N N . GLY A 1 275 ? -2.391 10.094 24.518 1.00 94.81 275 GLY A N 1
ATOM 2191 C CA . GLY A 1 275 ? -2.004 9.102 25.518 1.00 94.81 275 GLY A CA 1
ATOM 2192 C C . GLY A 1 275 ? -2.785 7.788 25.417 1.00 94.81 275 GLY A C 1
ATOM 2193 O O . GLY A 1 275 ? -2.569 6.907 26.248 1.00 94.81 275 GLY A O 1
ATOM 2194 N N . ILE A 1 276 ? -3.667 7.644 24.423 1.00 95.06 276 ILE A N 1
ATOM 2195 C CA . ILE A 1 276 ? -4.518 6.466 24.243 1.00 95.06 276 ILE A CA 1
ATOM 2196 C C . ILE A 1 276 ? -3.702 5.323 23.639 1.00 95.06 276 ILE A C 1
ATOM 2198 O O . ILE A 1 276 ? -3.176 5.422 22.530 1.00 95.06 276 ILE A O 1
ATOM 2202 N N . GLU A 1 277 ? -3.635 4.206 24.358 1.00 96.94 277 GLU A N 1
ATOM 2203 C CA . GLU A 1 277 ? -3.093 2.948 23.847 1.00 96.94 277 GLU A CA 1
ATOM 2204 C C . GLU A 1 277 ? -4.201 2.207 23.096 1.00 96.94 277 GLU A C 1
ATOM 2206 O O . GLU A 1 277 ? -5.031 1.546 23.708 1.00 96.94 277 GLU A O 1
ATOM 2211 N N . PHE A 1 278 ? -4.255 2.320 21.769 1.00 96.06 278 PHE A N 1
ATOM 2212 C CA . PHE A 1 278 ? -5.311 1.671 20.990 1.00 96.06 278 PHE A CA 1
ATOM 2213 C C . PHE A 1 278 ? -5.315 0.161 21.178 1.00 96.06 278 PHE A C 1
ATOM 2215 O O . PHE A 1 278 ? -6.373 -0.417 21.418 1.00 96.06 278 PHE A O 1
ATOM 2222 N N . ILE A 1 279 ? -4.142 -0.466 21.083 1.00 95.69 279 ILE A N 1
ATOM 2223 C CA . ILE A 1 279 ? -4.009 -1.915 21.193 1.00 95.69 279 ILE A CA 1
ATOM 2224 C C . ILE A 1 279 ? -2.698 -2.327 21.858 1.00 95.69 279 ILE A C 1
ATOM 2226 O O . ILE A 1 279 ? -1.644 -1.724 21.639 1.00 95.69 279 ILE A O 1
ATOM 2230 N N . LYS A 1 280 ? -2.771 -3.415 22.625 1.00 96.31 280 LYS A N 1
ATOM 2231 C CA . LYS A 1 280 ? -1.620 -4.185 23.084 1.00 96.31 280 LYS A CA 1
ATOM 2232 C C . LYS A 1 280 ? -1.897 -5.685 22.993 1.00 96.31 280 LYS A C 1
ATOM 2234 O O . LYS A 1 280 ? -2.939 -6.154 23.450 1.00 96.31 280 LYS A O 1
ATOM 2239 N N . THR A 1 281 ? -0.955 -6.448 22.451 1.00 94.06 281 THR A N 1
ATOM 2240 C CA . THR A 1 281 ? -1.012 -7.912 22.403 1.00 94.06 281 THR A CA 1
ATOM 2241 C C . THR A 1 281 ? 0.386 -8.523 22.353 1.00 94.06 281 THR A C 1
ATOM 2243 O O . THR A 1 281 ? 1.326 -7.907 21.861 1.00 94.06 281 THR A O 1
ATOM 2246 N N . GLU A 1 282 ? 0.508 -9.754 22.844 1.00 90.50 282 GLU A N 1
ATOM 2247 C CA . GLU A 1 282 ? 1.714 -10.582 22.698 1.00 90.50 282 GLU A CA 1
ATOM 2248 C C . GLU A 1 282 ? 1.590 -11.563 21.518 1.00 90.50 282 GLU A C 1
ATOM 2250 O O . GLU A 1 282 ? 2.401 -12.476 21.373 1.00 90.50 282 GLU A O 1
ATOM 2255 N N . ALA A 1 283 ? 0.549 -11.425 20.687 1.00 86.31 283 ALA A N 1
ATOM 2256 C CA . ALA A 1 283 ? 0.375 -12.263 19.512 1.00 86.31 283 ALA A CA 1
ATOM 2257 C C . ALA A 1 283 ? 1.535 -12.060 18.525 1.00 86.31 283 ALA A C 1
ATOM 2259 O O . ALA A 1 283 ? 1.862 -10.938 18.138 1.00 86.31 283 ALA A O 1
ATOM 2260 N N . GLU A 1 284 ? 2.147 -13.163 18.105 1.00 84.56 284 GLU A N 1
ATOM 2261 C CA . GLU A 1 284 ? 3.142 -13.167 17.035 1.00 84.56 284 GLU A CA 1
ATOM 2262 C C . GLU A 1 284 ? 2.444 -13.340 15.686 1.00 84.56 284 GLU A C 1
ATOM 2264 O O . GLU A 1 284 ? 1.529 -14.155 15.560 1.00 84.56 284 GLU A O 1
ATOM 2269 N N . ASN A 1 285 ? 2.910 -12.612 14.669 1.00 79.44 285 ASN A N 1
ATOM 2270 C CA . ASN A 1 285 ? 2.446 -12.717 13.280 1.00 79.44 285 ASN A CA 1
ATOM 2271 C C . ASN A 1 285 ? 0.918 -12.581 13.092 1.00 79.44 285 ASN A C 1
ATOM 2273 O O . ASN A 1 285 ? 0.321 -13.204 12.204 1.00 79.44 285 ASN A O 1
ATOM 2277 N N . ALA A 1 286 ? 0.265 -11.830 13.982 1.00 85.69 286 ALA A N 1
ATOM 2278 C CA . ALA A 1 286 ? -1.179 -11.676 13.975 1.00 85.69 286 ALA A CA 1
ATOM 2279 C C . ALA A 1 286 ? -1.616 -10.697 12.886 1.00 85.69 286 ALA A C 1
ATOM 2281 O O . ALA A 1 286 ? -1.069 -9.602 12.754 1.00 85.69 286 ALA A O 1
ATOM 2282 N N . THR A 1 287 ? -2.655 -11.070 12.144 1.00 94.25 287 THR A N 1
ATOM 2283 C CA . THR A 1 287 ? -3.397 -10.130 11.308 1.00 94.25 287 THR A CA 1
ATOM 2284 C C . THR A 1 287 ? -4.794 -9.992 11.870 1.00 94.25 287 THR A C 1
ATOM 2286 O O . THR A 1 287 ? -5.546 -10.967 11.910 1.00 94.25 287 THR A O 1
ATOM 2289 N N . VAL A 1 288 ? -5.119 -8.786 12.327 1.00 95.81 288 VAL A N 1
ATOM 2290 C CA . VAL A 1 288 ? -6.401 -8.499 12.961 1.00 95.81 288 VAL A CA 1
ATOM 2291 C C . VAL A 1 288 ? -6.944 -7.183 12.435 1.00 95.81 288 VAL A C 1
ATOM 2293 O O . VAL A 1 288 ? -6.229 -6.190 12.314 1.00 95.81 288 VAL A O 1
ATOM 2296 N N . GLU A 1 289 ? -8.233 -7.184 12.140 1.00 97.50 289 GLU A N 1
ATOM 2297 C CA . GLU A 1 289 ? -8.995 -5.994 11.813 1.00 97.50 289 GLU A CA 1
ATOM 2298 C C . GLU A 1 289 ? -10.067 -5.759 12.875 1.00 97.50 289 GLU A C 1
ATOM 2300 O O . GLU A 1 289 ? -10.749 -6.695 13.288 1.00 97.50 289 GLU A O 1
ATOM 2305 N N . PHE A 1 290 ? -10.246 -4.505 13.270 1.00 97.25 290 PHE A N 1
ATOM 2306 C CA . PHE A 1 290 ? -11.316 -4.033 14.134 1.00 97.25 290 PHE A CA 1
ATOM 2307 C C . PHE A 1 290 ? -12.181 -3.056 13.348 1.00 97.25 290 PHE A C 1
ATOM 2309 O O . PHE A 1 290 ? -11.657 -2.135 12.726 1.00 97.25 290 PHE A O 1
ATOM 2316 N N . SER A 1 291 ? -13.495 -3.232 13.416 1.00 97.12 291 SER A N 1
ATOM 2317 C CA . SER A 1 291 ? -14.491 -2.273 12.945 1.00 97.12 291 SER A CA 1
ATOM 2318 C C . SER A 1 291 ? -15.344 -1.852 14.132 1.00 97.12 291 SER A C 1
ATOM 2320 O O . SER A 1 291 ? -15.912 -2.705 14.819 1.00 97.12 291 SER A O 1
ATOM 2322 N N . PHE A 1 292 ? -15.420 -0.550 14.365 1.00 94.94 292 PHE A N 1
ATOM 2323 C CA . PHE A 1 292 ? -16.132 0.062 15.477 1.00 94.94 292 PHE A CA 1
ATOM 2324 C C . PHE A 1 292 ? -17.473 0.598 14.977 1.00 94.94 292 PHE A C 1
ATOM 2326 O O . PHE A 1 292 ? -17.520 1.328 13.991 1.00 94.94 292 PHE A O 1
ATOM 2333 N N . ASP A 1 293 ? -18.555 0.211 15.647 1.00 91.38 293 ASP A N 1
ATOM 2334 C CA . ASP A 1 293 ? -19.916 0.653 15.341 1.00 91.38 293 ASP A CA 1
ATOM 2335 C C . ASP A 1 293 ? -20.671 0.906 16.650 1.00 91.38 293 ASP A C 1
ATOM 2337 O O . ASP A 1 293 ? -21.081 -0.033 17.336 1.00 91.38 293 ASP A O 1
ATOM 2341 N N . GLU A 1 294 ? -20.782 2.180 17.030 1.00 88.25 294 GLU A N 1
ATOM 2342 C CA . GLU A 1 294 ? -21.364 2.669 18.287 1.00 88.25 294 GLU A CA 1
ATOM 2343 C C . GLU A 1 294 ? -20.818 1.967 19.551 1.00 88.25 294 GLU A C 1
ATOM 2345 O O . GLU A 1 294 ? -19.862 2.416 20.189 1.00 88.25 294 GLU A O 1
ATOM 2350 N N . LYS A 1 295 ? -21.463 0.864 19.942 1.00 94.56 295 LYS A N 1
ATOM 2351 C CA . LYS A 1 295 ? -21.181 0.056 21.137 1.00 94.56 295 LYS A CA 1
ATOM 2352 C C . LYS A 1 295 ? -20.712 -1.360 20.797 1.00 94.56 295 LYS A C 1
ATOM 2354 O O . LYS A 1 295 ? -20.528 -2.182 21.698 1.00 94.56 295 LYS A O 1
ATOM 2359 N N . THR A 1 296 ? -20.524 -1.656 19.518 1.00 96.25 296 THR A N 1
ATOM 2360 C CA . THR A 1 296 ? -20.107 -2.955 19.002 1.00 96.25 296 THR A CA 1
ATOM 2361 C C . THR A 1 296 ? -18.729 -2.854 18.366 1.00 96.25 296 THR A C 1
ATOM 2363 O O . THR A 1 296 ? -18.451 -1.940 17.595 1.00 96.25 296 THR A O 1
ATOM 2366 N N . ILE A 1 297 ? -17.871 -3.834 18.650 1.00 96.75 297 ILE A N 1
ATOM 2367 C CA . ILE A 1 297 ? -16.644 -4.066 17.884 1.00 96.75 297 ILE A CA 1
ATOM 2368 C C . ILE A 1 297 ? -16.782 -5.377 17.129 1.00 96.75 297 ILE A C 1
ATOM 2370 O O . ILE A 1 297 ? -16.978 -6.432 17.735 1.00 96.75 297 ILE A O 1
ATOM 2374 N N . SER A 1 298 ? -16.628 -5.315 15.810 1.00 97.62 298 SER A N 1
ATOM 2375 C CA . SER A 1 298 ? -16.414 -6.496 14.978 1.00 97.62 298 SER A CA 1
ATOM 2376 C C . SER A 1 298 ? -14.920 -6.709 14.773 1.00 97.62 298 SER A C 1
ATOM 2378 O O . SER A 1 298 ? -14.215 -5.792 14.364 1.00 97.62 298 SER A O 1
ATOM 2380 N N . ILE A 1 299 ? -14.445 -7.916 15.059 1.00 97.06 299 ILE A N 1
ATOM 2381 C CA . ILE A 1 299 ? -13.047 -8.324 14.950 1.00 97.06 299 ILE A CA 1
ATOM 2382 C C . ILE A 1 299 ? -12.948 -9.402 13.876 1.00 97.06 299 ILE A C 1
ATOM 2384 O O . ILE A 1 299 ? -13.688 -10.389 13.919 1.00 97.06 299 ILE A O 1
ATOM 2388 N N . PHE A 1 300 ? -12.022 -9.236 12.938 1.00 96.31 300 PHE A N 1
ATOM 2389 C CA . PHE A 1 300 ? -11.739 -10.208 11.886 1.00 96.31 300 PHE A CA 1
ATOM 2390 C C . PHE A 1 300 ? -10.277 -10.630 11.938 1.00 96.31 300 PHE A C 1
ATOM 2392 O O . PHE A 1 300 ? -9.399 -9.785 12.091 1.00 96.31 300 PHE A O 1
ATOM 2399 N N . GLY A 1 301 ? -10.026 -11.924 11.767 1.00 92.25 301 GLY A N 1
ATOM 2400 C CA . GLY A 1 301 ? -8.681 -12.491 11.737 1.00 92.25 301 GLY A CA 1
ATOM 2401 C C . GLY A 1 301 ? -8.370 -13.365 12.948 1.00 92.25 301 GLY A C 1
ATOM 2402 O O . GLY A 1 301 ? -9.268 -13.819 13.666 1.00 92.25 301 GLY A O 1
ATOM 2403 N N . ASP A 1 302 ? -7.082 -13.618 13.148 1.00 84.56 302 ASP A N 1
ATOM 2404 C CA . ASP A 1 302 ? -6.603 -14.617 14.099 1.00 84.56 302 ASP A CA 1
ATOM 2405 C C . ASP A 1 302 ? -6.253 -13.978 15.444 1.00 84.56 302 ASP A C 1
ATOM 2407 O O . ASP A 1 302 ? -5.228 -13.316 15.607 1.00 84.56 302 ASP A O 1
ATOM 2411 N N . VAL A 1 303 ? -7.101 -14.220 16.444 1.00 88.50 303 VAL A N 1
ATOM 2412 C CA . VAL A 1 303 ? -6.863 -13.800 17.831 1.00 88.50 303 VAL A CA 1
ATOM 2413 C C . VAL A 1 303 ? -6.350 -14.998 18.627 1.00 88.50 303 VAL A C 1
ATOM 2415 O O . VAL A 1 303 ? -7.111 -15.702 19.283 1.00 88.50 303 VAL A O 1
ATOM 2418 N N . THR A 1 304 ? -5.050 -15.272 18.537 1.00 87.81 304 THR A N 1
ATOM 2419 C CA . THR A 1 304 ? -4.414 -16.435 19.194 1.00 87.81 304 THR A CA 1
ATOM 2420 C C . THR A 1 304 ? -3.930 -16.148 20.615 1.00 87.81 304 THR A C 1
ATOM 2422 O O . THR A 1 304 ? -3.711 -17.072 21.395 1.00 87.81 304 THR A O 1
ATOM 2425 N N . GLN A 1 305 ? -3.773 -14.871 20.959 1.00 90.81 305 GLN A N 1
ATOM 2426 C CA . GLN A 1 305 ? -3.373 -14.391 22.279 1.00 90.81 305 GLN A CA 1
ATOM 2427 C C . GLN A 1 305 ? -4.341 -13.317 22.766 1.00 90.81 305 GLN A C 1
ATOM 2429 O O . GLN A 1 305 ? -5.209 -12.852 22.026 1.00 90.81 305 GLN A O 1
ATOM 2434 N N . GLN A 1 306 ? -4.186 -12.918 24.029 1.00 94.25 306 GLN A N 1
ATOM 2435 C CA . GLN A 1 306 ? -4.967 -11.819 24.575 1.00 94.25 306 GLN A CA 1
ATOM 2436 C C . GLN A 1 306 ? -4.715 -10.530 23.788 1.00 94.25 306 GLN A C 1
ATOM 2438 O O . GLN A 1 306 ? -3.568 -10.155 23.535 1.00 94.25 306 GLN A O 1
ATOM 2443 N N . ILE A 1 307 ? -5.796 -9.827 23.472 1.00 95.56 307 ILE A N 1
ATOM 2444 C CA . ILE A 1 307 ? -5.762 -8.464 22.955 1.00 95.56 307 ILE A CA 1
ATOM 2445 C C . ILE A 1 307 ? -6.352 -7.539 24.015 1.00 95.56 307 ILE A C 1
ATOM 2447 O O . ILE A 1 307 ? -7.463 -7.761 24.499 1.00 95.56 307 ILE A O 1
ATOM 2451 N N . VAL A 1 308 ? -5.605 -6.499 24.372 1.00 97.00 308 VAL A N 1
ATOM 2452 C CA . VAL A 1 308 ? -6.097 -5.358 25.145 1.00 97.00 308 VAL A CA 1
ATOM 2453 C C . VAL A 1 308 ? -6.403 -4.251 24.154 1.00 97.00 308 VAL A C 1
ATOM 2455 O O . VAL A 1 308 ? -5.509 -3.828 23.426 1.00 97.00 308 VAL A O 1
ATOM 2458 N N . LEU A 1 309 ? -7.654 -3.811 24.107 1.00 96.94 309 LEU A N 1
ATOM 2459 C CA . LEU A 1 309 ? -8.131 -2.830 23.138 1.00 96.94 309 LEU A CA 1
ATOM 2460 C C . LEU A 1 309 ? -8.802 -1.665 23.864 1.00 96.94 309 LEU A C 1
ATOM 2462 O O . LEU A 1 309 ? -9.602 -1.878 24.781 1.00 96.94 309 LEU A O 1
ATOM 2466 N N . TYR A 1 310 ? -8.492 -0.440 23.450 1.00 96.12 310 TYR A N 1
ATOM 2467 C CA . TYR A 1 310 ? -9.214 0.742 23.905 1.00 96.12 310 TYR A CA 1
ATOM 2468 C C . TYR A 1 310 ? -10.639 0.741 23.339 1.00 96.12 310 TYR A C 1
ATOM 2470 O O . TYR A 1 310 ? -10.847 0.626 22.134 1.00 96.12 310 TYR A O 1
ATOM 2478 N N . GLY A 1 311 ? -11.633 0.858 24.215 1.00 94.75 311 GLY A N 1
ATOM 2479 C CA . GLY A 1 311 ? -13.040 0.797 23.838 1.00 94.75 311 GLY A CA 1
ATOM 2480 C C . GLY A 1 311 ? -13.940 1.229 24.993 1.00 94.75 311 GLY A C 1
ATOM 2481 O O . GLY A 1 311 ? -14.575 0.368 25.609 1.00 94.75 311 GLY A O 1
ATOM 2482 N N . PRO A 1 312 ? -14.016 2.530 25.324 1.00 93.88 312 PRO A N 1
ATOM 2483 C CA . PRO A 1 312 ? -14.708 3.023 26.520 1.00 93.88 312 PRO A CA 1
ATOM 2484 C C . PRO A 1 312 ? -16.219 2.748 26.512 1.00 93.88 312 PRO A C 1
ATOM 2486 O O . PRO A 1 312 ? -16.802 2.477 27.557 1.00 93.88 312 PRO A O 1
ATOM 2489 N N . THR A 1 313 ? -16.848 2.744 25.336 1.00 93.56 313 THR A N 1
ATOM 2490 C CA . THR A 1 313 ? -18.308 2.625 25.163 1.00 93.56 313 THR A CA 1
ATOM 2491 C C . THR A 1 313 ? -18.779 1.224 24.766 1.00 93.56 313 THR A C 1
ATOM 2493 O O . THR A 1 313 ? -19.968 1.015 24.547 1.00 93.56 313 THR A O 1
ATOM 2496 N N . ILE A 1 314 ? -17.867 0.256 24.654 1.00 95.44 314 ILE A N 1
ATOM 2497 C CA . ILE A 1 314 ? -18.162 -1.046 24.044 1.00 95.44 314 ILE A CA 1
ATOM 2498 C C . ILE A 1 314 ? -18.974 -1.959 24.966 1.00 95.44 314 ILE A C 1
ATOM 2500 O O . ILE A 1 314 ? -18.565 -2.278 26.088 1.00 95.44 314 ILE A O 1
ATOM 2504 N N . GLU A 1 315 ? -20.092 -2.445 24.449 1.00 96.75 315 GLU A N 1
ATOM 2505 C CA . GLU A 1 315 ? -20.995 -3.386 25.114 1.00 96.75 315 GLU A CA 1
ATOM 2506 C C . GLU A 1 315 ? -21.000 -4.759 24.433 1.00 96.75 315 GLU A C 1
ATOM 2508 O O . GLU A 1 315 ? -21.296 -5.764 25.074 1.00 96.75 315 GLU A O 1
ATOM 2513 N N . THR A 1 316 ? -20.654 -4.817 23.143 1.00 97.31 316 THR A N 1
ATOM 2514 C CA . THR A 1 316 ? -20.679 -6.055 22.356 1.00 97.31 316 THR A CA 1
ATOM 2515 C C . THR A 1 316 ? -19.375 -6.246 21.589 1.00 97.31 316 THR A C 1
ATOM 2517 O O . THR A 1 316 ? -18.861 -5.316 20.971 1.00 97.31 316 THR A O 1
ATOM 2520 N N . ILE A 1 317 ? -18.848 -7.473 21.593 1.00 97.50 317 ILE A N 1
ATOM 2521 C CA . ILE A 1 317 ? -17.704 -7.866 20.765 1.00 97.50 317 ILE A CA 1
ATOM 2522 C C . ILE A 1 317 ? -18.083 -9.086 19.933 1.00 97.50 317 ILE A C 1
ATOM 2524 O O . ILE A 1 317 ? -18.560 -10.095 20.458 1.00 97.50 317 ILE A O 1
ATOM 2528 N N . VAL A 1 318 ? -17.850 -8.985 18.629 1.00 96.88 318 VAL A N 1
ATOM 2529 C CA . VAL A 1 318 ? -18.101 -10.034 17.644 1.00 96.88 318 VAL A CA 1
ATOM 2530 C C . VAL A 1 318 ? -16.774 -10.420 17.005 1.00 96.88 318 VAL A C 1
ATOM 2532 O O . VAL A 1 318 ? -16.241 -9.672 16.199 1.00 96.88 318 VAL A O 1
ATOM 2535 N N . LEU A 1 319 ? -16.241 -11.594 17.332 1.00 95.94 319 LEU A N 1
ATOM 2536 C CA . LEU A 1 319 ? -15.029 -12.134 16.719 1.00 95.94 319 LEU A CA 1
ATOM 2537 C C . LEU A 1 319 ? -15.404 -13.115 15.610 1.00 95.94 319 LEU A C 1
ATOM 2539 O O . LEU A 1 319 ? -16.111 -14.090 15.857 1.00 95.94 319 LEU A O 1
ATOM 2543 N N . ASN A 1 320 ? -14.938 -12.866 14.386 1.00 95.12 320 ASN A N 1
ATOM 2544 C CA . ASN A 1 320 ? -15.186 -13.710 13.215 1.00 95.12 320 ASN A CA 1
ATOM 2545 C C . ASN A 1 320 ? -16.675 -14.077 13.064 1.00 95.12 320 ASN A C 1
ATOM 2547 O O . ASN A 1 320 ? -17.036 -15.232 12.845 1.00 95.12 320 ASN A O 1
ATOM 2551 N N . LYS A 1 321 ? -17.546 -13.062 13.188 1.00 94.25 321 LYS A N 1
ATOM 2552 C CA . LYS A 1 321 ? -19.021 -13.155 13.120 1.00 94.25 321 LYS A CA 1
ATOM 2553 C C . LYS A 1 321 ? -19.694 -13.893 14.289 1.00 94.25 321 LYS A C 1
ATOM 2555 O O . LYS A 1 321 ? -20.898 -14.133 14.235 1.00 94.25 321 LYS A O 1
ATOM 2560 N N . LYS A 1 322 ? -18.963 -14.221 15.357 1.00 94.94 322 LYS A N 1
ATOM 2561 C CA . LYS A 1 322 ? -19.499 -14.836 16.576 1.00 94.94 322 LYS A CA 1
ATOM 2562 C C . LYS A 1 322 ? -19.379 -13.873 17.754 1.00 94.94 322 LYS A C 1
ATOM 2564 O O . LYS A 1 322 ? -18.296 -13.371 18.035 1.00 94.94 322 LYS A O 1
ATOM 2569 N N . ALA A 1 323 ? -20.480 -13.624 18.459 1.00 95.88 323 ALA A N 1
ATOM 2570 C CA . ALA A 1 323 ? -20.433 -12.871 19.710 1.00 95.88 323 ALA A CA 1
ATOM 2571 C C . ALA A 1 323 ? -19.586 -13.626 20.748 1.00 95.88 323 ALA A C 1
ATOM 2573 O O . ALA A 1 323 ? -19.767 -14.833 20.935 1.00 95.88 323 ALA A O 1
ATOM 2574 N N . ILE A 1 324 ? -18.680 -12.919 21.421 1.00 95.31 324 ILE A N 1
ATOM 2575 C CA . ILE A 1 324 ? -17.787 -13.493 22.433 1.00 95.31 324 ILE A CA 1
ATOM 2576 C C . ILE A 1 324 ? -17.921 -12.769 23.770 1.00 95.31 324 ILE A C 1
ATOM 2578 O O . ILE A 1 324 ? -18.380 -11.630 23.851 1.00 95.31 324 ILE A O 1
ATOM 2582 N N . GLN A 1 325 ? -17.499 -13.449 24.833 1.00 94.56 325 GLN A N 1
ATOM 2583 C CA . GLN A 1 325 ? -17.330 -12.830 26.142 1.00 94.56 325 GLN A CA 1
ATOM 2584 C C . GLN A 1 325 ? -15.983 -12.105 26.212 1.00 94.56 325 GLN A C 1
ATOM 2586 O O . GLN A 1 325 ? -15.012 -12.502 25.569 1.00 94.56 325 GLN A O 1
ATOM 2591 N N . TYR A 1 326 ? -15.920 -11.056 27.023 1.00 95.75 326 TYR A N 1
ATOM 2592 C CA . TYR A 1 326 ? -14.709 -10.280 27.271 1.00 95.75 326 TYR A CA 1
ATOM 2593 C C . TYR A 1 326 ? -14.700 -9.782 28.715 1.00 95.75 326 TYR A C 1
ATOM 2595 O O . TYR A 1 326 ? -15.717 -9.822 29.410 1.00 95.75 326 TYR A O 1
ATOM 2603 N N . THR A 1 327 ? -13.548 -9.304 29.181 1.00 97.00 327 THR A N 1
ATOM 2604 C CA . THR A 1 327 ? -13.470 -8.603 30.473 1.00 97.00 327 THR A CA 1
ATOM 2605 C C . THR A 1 327 ? -13.164 -7.128 30.252 1.00 97.00 327 THR A C 1
ATOM 2607 O O . THR A 1 327 ? -12.486 -6.772 29.293 1.00 97.00 327 THR A O 1
ATOM 2610 N N . ARG A 1 328 ? -13.680 -6.255 31.120 1.00 97.12 328 ARG A N 1
ATOM 2611 C CA . ARG A 1 328 ? -13.468 -4.803 31.054 1.00 97.12 328 ARG A CA 1
ATOM 2612 C C . ARG A 1 328 ? -12.705 -4.325 32.283 1.00 97.12 328 ARG A C 1
ATOM 2614 O O . ARG A 1 328 ? -13.018 -4.739 33.400 1.00 97.12 328 ARG A O 1
ATOM 2621 N N . ARG A 1 329 ? -11.731 -3.431 32.090 1.00 97.44 329 ARG A N 1
ATOM 2622 C CA . ARG A 1 329 ? -11.068 -2.685 33.173 1.00 97.44 329 ARG A CA 1
ATOM 2623 C C . ARG A 1 329 ? -10.905 -1.230 32.741 1.00 97.44 329 ARG A C 1
ATOM 2625 O O . ARG A 1 329 ? -10.083 -0.932 31.879 1.00 97.44 329 ARG A O 1
ATOM 2632 N N . GLY A 1 330 ? -11.708 -0.342 33.327 1.00 96.44 330 GLY A N 1
ATOM 2633 C CA . GLY A 1 330 ? -11.815 1.046 32.870 1.00 96.44 330 GLY A CA 1
ATOM 2634 C C . GLY A 1 330 ? -12.263 1.113 31.407 1.00 96.44 330 GLY A C 1
ATOM 2635 O O . GLY A 1 330 ? -13.213 0.430 31.007 1.00 96.44 330 GLY A O 1
ATOM 2636 N N . ASP A 1 331 ? -11.526 1.877 30.608 1.00 96.88 331 ASP A N 1
ATOM 2637 C CA . ASP A 1 331 ? -11.826 2.097 29.190 1.00 96.88 331 ASP A CA 1
ATOM 2638 C C . ASP A 1 331 ? -11.367 0.952 28.275 1.00 96.88 331 ASP A C 1
ATOM 2640 O O . ASP A 1 331 ? -11.620 0.985 27.073 1.00 96.88 331 ASP A O 1
ATOM 2644 N N . TYR A 1 332 ? -10.727 -0.079 28.831 1.00 97.88 332 TYR A N 1
ATOM 2645 C CA . TYR A 1 332 ? -10.123 -1.164 28.063 1.00 97.88 332 TYR A CA 1
ATOM 2646 C C . TYR A 1 332 ? -10.933 -2.453 28.143 1.00 97.88 332 TYR A C 1
ATOM 2648 O O . TYR A 1 332 ? -11.388 -2.866 29.219 1.00 97.88 332 TYR A O 1
ATOM 2656 N N . VAL A 1 333 ? -11.047 -3.121 26.996 1.00 97.25 333 VAL A N 1
ATOM 2657 C CA . VAL A 1 333 ? -11.591 -4.474 26.870 1.00 97.25 333 VAL A CA 1
ATOM 2658 C C . VAL A 1 333 ? -10.460 -5.470 26.633 1.00 97.25 333 VAL A C 1
ATOM 2660 O O . VAL A 1 333 ? -9.511 -5.207 25.900 1.00 97.25 333 VAL A O 1
ATOM 2663 N N . PHE A 1 334 ? -10.558 -6.620 27.287 1.00 96.75 334 PHE A N 1
ATOM 2664 C CA . PHE A 1 334 ? -9.591 -7.707 27.230 1.00 96.75 334 PHE A CA 1
ATOM 2665 C C . PHE A 1 334 ? -10.264 -8.884 26.537 1.00 96.75 334 PHE A C 1
ATOM 2667 O O . PHE A 1 334 ? -11.200 -9.487 27.076 1.00 96.75 334 PHE A O 1
ATOM 2674 N N . ILE A 1 335 ? -9.782 -9.174 25.337 1.00 94.44 335 ILE A N 1
ATOM 2675 C CA . ILE A 1 335 ? -10.359 -10.122 24.392 1.00 94.44 335 ILE A CA 1
ATOM 2676 C C . ILE A 1 335 ? -9.457 -11.352 24.331 1.00 94.44 335 ILE A C 1
ATOM 2678 O O . ILE A 1 335 ? -8.240 -11.226 24.214 1.00 94.44 335 ILE A O 1
ATOM 2682 N N . PHE A 1 336 ? -10.058 -12.536 24.382 1.00 88.69 336 PHE A N 1
ATOM 2683 C CA . PHE A 1 336 ? -9.391 -13.802 24.100 1.00 88.69 336 PHE A CA 1
ATOM 2684 C C . PHE A 1 336 ? -10.096 -14.469 22.924 1.00 88.69 336 PHE A C 1
ATOM 2686 O O . PHE A 1 336 ? -11.325 -14.434 22.847 1.00 88.69 336 PHE A O 1
ATOM 2693 N N . GLY A 1 337 ? -9.327 -15.068 22.014 1.00 74.56 337 GLY A N 1
ATOM 2694 C CA . GLY A 1 337 ? -9.902 -15.912 20.977 1.00 74.56 337 GLY A CA 1
ATOM 2695 C C . GLY A 1 337 ? -10.569 -17.137 21.587 1.00 74.56 337 GLY A C 1
ATOM 2696 O O . GLY A 1 337 ? -10.115 -17.673 22.601 1.00 74.56 337 GLY A O 1
ATOM 2697 N N . ASP A 1 338 ? -11.650 -17.586 20.959 1.00 63.34 338 ASP A N 1
ATOM 2698 C CA . ASP A 1 338 ? -12.225 -18.887 21.271 1.00 63.34 338 ASP A CA 1
ATOM 2699 C C . ASP A 1 338 ? -11.185 -19.944 20.867 1.00 63.34 338 ASP A C 1
ATOM 2701 O O . ASP A 1 338 ? -10.868 -20.095 19.690 1.00 63.34 338 ASP A O 1
ATOM 2705 N N . THR A 1 339 ? -10.625 -20.681 21.826 1.00 48.22 339 THR A N 1
ATOM 2706 C CA . THR A 1 339 ? -9.629 -21.739 21.565 1.00 48.22 339 THR A CA 1
ATOM 2707 C C . THR A 1 339 ? -10.234 -22.973 20.888 1.00 48.22 339 THR A C 1
ATOM 2709 O O . THR A 1 339 ? -9.589 -24.018 20.814 1.00 48.22 339 THR A O 1
ATOM 2712 N N . THR A 1 340 ? -11.476 -22.889 20.399 1.00 43.09 340 THR A N 1
ATOM 2713 C CA . THR A 1 340 ? -12.105 -23.965 19.638 1.00 43.09 340 THR A CA 1
ATOM 2714 C C . THR A 1 340 ? -11.574 -23.921 18.204 1.00 43.09 340 THR A C 1
ATOM 2716 O O . THR A 1 340 ? -11.859 -22.958 17.491 1.00 43.09 340 THR A O 1
ATOM 2719 N N . PRO A 1 341 ? -10.801 -24.931 17.756 1.00 36.25 341 PRO A N 1
ATOM 2720 C CA . PRO A 1 341 ? -10.280 -24.939 16.400 1.00 36.25 341 PRO A CA 1
ATOM 2721 C C . PRO A 1 341 ? -11.434 -24.874 15.390 1.00 36.25 341 PRO A C 1
ATOM 2723 O O . PRO A 1 341 ? -12.493 -25.466 15.642 1.00 36.25 341 PRO A O 1
ATOM 2726 N N . PRO A 1 342 ? -11.251 -24.197 14.241 1.00 43.38 342 PRO A N 1
ATOM 2727 C CA . PRO A 1 342 ? -12.220 -24.274 13.162 1.00 43.38 342 PRO A CA 1
ATOM 2728 C C . PRO A 1 342 ? -12.444 -25.747 12.813 1.00 43.38 342 PRO A C 1
ATOM 2730 O O . PRO A 1 342 ? -11.498 -26.533 12.713 1.00 43.38 342 PRO A O 1
ATOM 2733 N N . SER A 1 343 ? -13.712 -26.136 12.665 1.00 36.81 343 SER A N 1
ATOM 2734 C CA . SER A 1 343 ? -14.030 -27.465 12.147 1.00 36.81 343 SER A CA 1
ATOM 2735 C C . SER A 1 343 ? -13.334 -27.621 10.793 1.00 36.81 343 SER A C 1
ATOM 2737 O O . SER A 1 343 ? -13.396 -26.682 9.991 1.00 36.81 343 SER A O 1
ATOM 2739 N N . PRO A 1 344 ? -12.651 -28.750 10.529 1.00 36.72 344 PRO A N 1
ATOM 2740 C CA . PRO A 1 344 ? -12.009 -28.960 9.244 1.00 36.72 344 PRO A CA 1
ATOM 2741 C C . PRO A 1 344 ? -13.040 -28.763 8.125 1.00 36.72 344 PRO A C 1
ATOM 2743 O O . PRO A 1 344 ? -14.215 -29.099 8.322 1.00 36.72 344 PRO A O 1
ATOM 2746 N N . PRO A 1 345 ? -12.633 -28.203 6.972 1.00 45.12 345 PRO A N 1
ATOM 2747 C CA . PRO A 1 345 ? -13.536 -28.021 5.848 1.00 45.12 345 PRO A CA 1
ATOM 2748 C C . PRO A 1 345 ? -14.223 -29.351 5.553 1.00 45.12 345 PRO A C 1
ATOM 2750 O O . PRO A 1 345 ? -13.570 -30.395 5.478 1.00 45.12 345 PRO A O 1
ATOM 2753 N N . VAL A 1 346 ? -15.553 -29.316 5.434 1.00 51.09 346 VAL A N 1
ATOM 2754 C CA . VAL A 1 346 ? -16.339 -30.475 5.013 1.00 51.09 346 VAL A CA 1
ATOM 2755 C C . VAL A 1 346 ? -15.748 -30.924 3.685 1.00 51.09 346 VAL A C 1
ATOM 2757 O O . VAL A 1 346 ? -15.841 -30.203 2.693 1.00 51.09 346 VAL A O 1
ATOM 2760 N N . GLY A 1 347 ? -15.072 -32.074 3.697 1.00 37.78 347 GLY A N 1
ATOM 2761 C CA . GLY A 1 347 ? -14.440 -32.618 2.510 1.00 37.78 347 GLY A CA 1
ATOM 2762 C C . GLY A 1 347 ? -15.474 -32.691 1.399 1.00 37.78 347 GLY A C 1
ATOM 2763 O O . GLY A 1 347 ? -16.486 -33.384 1.532 1.00 37.78 347 GLY A O 1
ATOM 2764 N N . VAL A 1 348 ? -15.230 -31.959 0.312 1.00 41.06 348 VAL A N 1
ATOM 2765 C CA . VAL A 1 348 ? -15.939 -32.183 -0.941 1.00 41.06 348 VAL A CA 1
ATOM 2766 C C . VAL A 1 348 ? -15.615 -33.620 -1.317 1.00 41.06 348 VAL A C 1
ATOM 2768 O O . VAL A 1 348 ? -14.485 -33.938 -1.686 1.00 41.06 348 VAL A O 1
ATOM 2771 N N . LYS A 1 349 ? -16.587 -34.520 -1.143 1.00 36.12 349 LYS A N 1
ATOM 2772 C CA . LYS A 1 349 ? -16.502 -35.856 -1.720 1.00 36.12 349 LYS A CA 1
ATOM 2773 C C . LYS A 1 349 ? -16.344 -35.649 -3.219 1.00 36.12 349 LYS A C 1
ATOM 2775 O O . LYS A 1 349 ? -17.281 -35.197 -3.870 1.00 36.12 349 LYS A O 1
ATOM 2780 N N . ALA A 1 350 ? -15.163 -35.960 -3.741 1.00 39.47 350 ALA A N 1
ATOM 2781 C CA . ALA A 1 350 ? -14.986 -36.161 -5.163 1.00 39.47 350 ALA A CA 1
ATOM 2782 C C . ALA A 1 350 ? -15.979 -37.251 -5.582 1.00 39.47 350 ALA A C 1
ATOM 2784 O O . ALA A 1 350 ? -15.856 -38.411 -5.184 1.00 39.47 350 ALA A O 1
ATOM 2785 N N . THR A 1 351 ? -17.017 -36.863 -6.314 1.00 44.22 351 THR A N 1
ATOM 2786 C CA . THR A 1 351 ? -17.792 -37.806 -7.111 1.00 44.22 351 THR A CA 1
ATOM 2787 C C . THR A 1 351 ? -16.836 -38.417 -8.132 1.00 44.22 351 THR A C 1
ATOM 2789 O O . THR A 1 351 ? -16.155 -37.653 -8.822 1.00 44.22 351 THR A O 1
ATOM 2792 N N . PRO A 1 352 ? -16.733 -39.753 -8.230 1.00 37.56 352 PRO A N 1
ATOM 2793 C CA . PRO A 1 352 ? -15.977 -40.373 -9.304 1.00 37.56 352 PRO A CA 1
ATOM 2794 C C . PRO A 1 352 ? -16.571 -39.911 -10.634 1.00 37.56 352 PRO A C 1
ATOM 2796 O O . PRO A 1 352 ? -17.789 -39.947 -10.806 1.00 37.56 352 PRO A O 1
ATOM 2799 N N . SER A 1 353 ? -15.722 -39.461 -11.553 1.00 43.94 353 SER A N 1
ATOM 2800 C CA . SER A 1 353 ? -16.103 -39.335 -12.954 1.00 43.94 353 SER A CA 1
ATOM 2801 C C . SER A 1 353 ? -16.490 -40.725 -13.454 1.00 43.94 353 SER A C 1
ATOM 2803 O O . SER A 1 353 ? -15.637 -41.615 -13.518 1.00 43.94 353 SER A O 1
ATOM 2805 N N . GLU A 1 354 ? -17.769 -40.923 -13.763 1.00 46.03 354 GLU A N 1
ATOM 2806 C CA . GLU A 1 354 ? -18.178 -42.027 -14.623 1.00 46.03 354 GLU A CA 1
ATOM 2807 C C . GLU A 1 354 ? -17.500 -41.804 -15.974 1.00 46.03 354 GLU A C 1
ATOM 2809 O O . GLU A 1 354 ? -17.510 -40.695 -16.515 1.00 46.03 354 GLU A O 1
ATOM 2814 N N . GLY A 1 355 ? -16.805 -42.837 -16.440 1.00 45.59 355 GLY A N 1
ATOM 2815 C CA . GLY A 1 355 ? -16.252 -42.848 -17.779 1.00 45.59 355 GLY A CA 1
ATOM 2816 C C . GLY A 1 355 ? -17.367 -42.928 -18.813 1.00 45.59 355 GLY A C 1
ATOM 2817 O O . GLY A 1 355 ? -18.369 -43.597 -18.577 1.00 45.59 355 GLY A O 1
ATOM 2818 N N . ASP A 1 356 ? -17.141 -42.246 -19.930 1.00 40.69 356 ASP A N 1
ATOM 2819 C CA . ASP A 1 356 ? -17.323 -42.746 -21.296 1.00 40.69 356 ASP A CA 1
ATOM 2820 C C . ASP A 1 356 ? -16.475 -41.895 -22.256 1.00 40.69 356 ASP A C 1
ATOM 2822 O O . ASP A 1 356 ? -16.482 -40.646 -22.116 1.00 40.69 356 ASP A O 1
#

Sequence (356 aa):
MGHNHDDTNSFYRFKGGKWLATEREGIGLDETHGHNTLLIDGQGQYRPVAHYREADEFEGSDGFIQRTANTAHFDYISANATNRYRQIPGMKAVNREVLFVRPDYFLMFDNIEAGEQHSYEWIVHFQEGSEIENNWIRGNAGDEQVLGVGIISPQKFSINTGVDVLPYVRISPEQPMANVRFLNVLYPTVSSAWQVKPAVTIVDENDVALLAQLKMQNGSGRIDEVIFTEKPARNEKIGKYVFTGKLAAITQSQELGVEKLFLLDCKYLKDDSSGIEFIKTEAENATVEFSFDEKTISIFGDVTQQIVLYGPTIETIVLNKKAIQYTRRGDYVFIFGDTTPPSPPVGVKATPSEGD

Nearest PDB structures (foldseek):
  6jpn-assembly1_A  TM=7.538E-01  e=5.834E-13  Defluviitalea phaphyphila
  3afl-assembly1_A  TM=8.386E-01  e=7.218E-10  Agrobacterium fabrum str. C58
  3a0o-assembly1_A  TM=7.256E-01  e=2.013E-10  Agrobacterium fabrum str. C58
  4mmh-assembly1_A  TM=7.487E-01  e=2.258E-07  Pedobacter heparinus
  6hzn-assembly1_A  TM=6.822E-01  e=1.029E-07  Homo sapiens

pLDDT: mean 91.56, std 13.2, range [36.12, 98.81]

Solvent-accessible surface area (backbone atoms only — not comparable to full-atom values): 19010 Å² total; per-residue (Å²): 104,79,86,69,61,38,42,71,80,40,62,74,35,75,56,95,95,28,48,32,27,40,66,63,85,57,93,94,46,36,55,18,86,55,29,30,27,62,32,49,71,87,37,50,42,68,69,62,92,62,68,62,58,46,68,75,76,45,65,85,29,67,57,49,79,74,47,75,47,76,47,92,53,39,38,37,40,30,33,40,35,40,41,24,39,66,84,47,82,52,63,72,37,36,33,44,34,39,40,35,43,63,95,55,36,32,42,40,39,35,46,34,35,37,77,44,70,40,45,52,32,44,35,45,28,17,67,72,28,74,47,82,56,91,57,30,36,46,21,32,28,57,95,56,34,27,22,34,39,37,53,45,30,56,87,57,59,44,79,50,74,53,69,86,88,46,33,35,42,32,44,22,58,74,59,65,38,36,60,52,51,40,32,34,35,43,38,70,47,38,62,93,50,56,91,37,51,59,50,68,40,69,74,30,75,58,103,50,37,40,32,36,37,38,37,48,51,76,77,75,54,37,33,38,40,38,39,43,39,81,52,33,93,43,83,42,78,54,72,57,31,40,37,19,21,36,32,39,39,41,32,30,30,86,87,72,41,70,37,34,39,40,30,34,38,44,28,34,38,26,40,63,81,81,65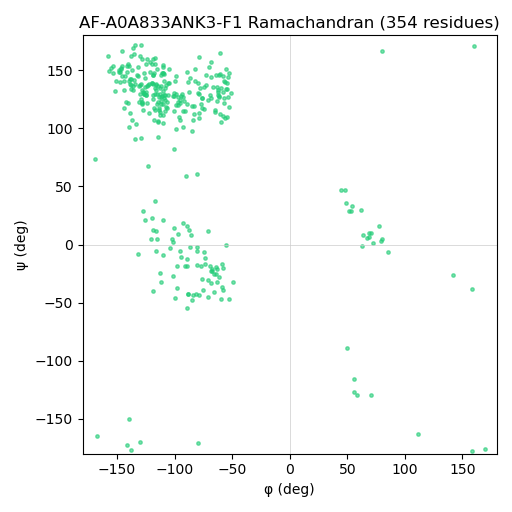,48,54,50,35,40,35,84,40,75,81,25,44,39,32,39,38,53,52,93,36,34,36,43,35,30,61,61,48,87,36,57,36,38,34,57,46,72,67,58,81,42,44,25,51,71,87,37,79,56,79,69,49,74,61,86,47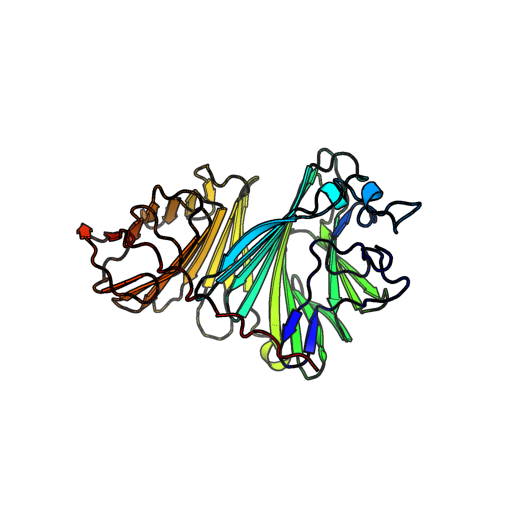,30,36,42,41,59,46,78,87,68,73,78,78,74,78,81,75,77,75,79,72,79,80,79,85,130

Secondary structure (DSSP, 8-state):
--S--S-TT---EEETTEEEE----STT--SGGGSSSEEETTB-S---SS-TT-GGGGTTT--EEEEEEE-SSEEEEEEE-GGGGTTSTTEEEEEEEEEEETTTEEEEEEEEEEEEEE-EEEEEE-SSEEEEETTEEEEE-STTEEEEEEEEE-SSEEEEEEESSSEEEEEEESS-EEEEEEEEEEEEEEGGGGGGPPEEEEEEEETTEEEEEEE--SSS--EEEEEEES-TTS-EEETTEEEESSEEEEEEETTTEEEEEEEES-SEEEETTTTEEEEEE--SS-EEEEEEETTEEEEEE---S-EEEE-TT--EEEETTEE---EEETTEEEE-----PPPPP-----------

Foldseek 3Di:
DQQAALAVVFDWDDDPNWTQWDFDGDDPSRFHQRTQFKDKQNHTFDQDPPPSVDVVVCVQQDKDWPDWDDWDFKTKTKIWRQSRRVVPAFWDTFMWIWMCGPPWKIKIKTKTAGPDWIKMKRKTFAAAEWDDDPQWIWGDTDPQKTWIKGWAPPPAWDWDWDCPPTTMIIIIHPGTDRITMTIIMTGIDGNVCPVQAWDKYWQWDDPFKTWIWTAGSPPQQKIKIKMAGPQQQDFDDTRQKTWRGGMWIFIAGPVPGTFKIWGFQTAWIARNVVRDTAKHWPDGRWTWMWGDDQQEIEIITDQQTKMKGFAQRHDWYAYPNRTDDWDDDHRIIIDHDDPDDPDPPPD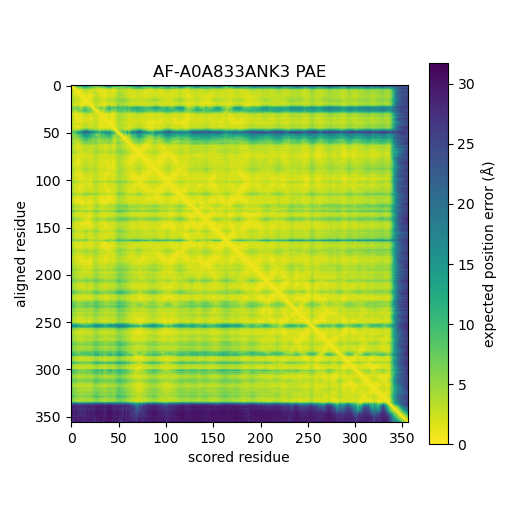PPPDDPDDD

Radius of gyration: 22.26 Å; Cα contacts (8 Å, |Δi|>4): 898; chains: 1; bounding box: 47×61×62 Å

Mean predicted aligned error: 6.04 Å